Protein AF-A0A561V260-F1 (afdb_monomer_lite)

Radius of gyration: 21.75 Å; chains: 1; bounding box: 88×41×48 Å

Secondary structure (DSSP, 8-state):
--HHHHHHHHHHHHHHHHHHHHHHHTT-SSSSHHHHHHHHIIIIITTTTPPPHHHHHIIIIIIIGGGTT-TTT-HHHHHHHHTT--TT--HHHHHHHHTGGGSHHHHHHHHHHHHHHHHSSTTHHHHHHHHHHHHHHHHHHHHHHHHIIIIIHIIIIIHHHHHHHHHHTTB-TTT-----SSHHHHHHHHB--S-SS-HHHHHHHHHHTSTTTGGGHHHHHH-TTS-GGGHHHHIIIII---S---SBSSSSTTBHHHHHHHHHHHHHHHHHHHHHHHHHHTT---PPP-

InterPro domains:
  IPR005804 Fatty acid desaturase domain [PF00487] (5-240)

Structure (mmCIF, N/CA/C/O backbone):
data_AF-A0A561V260-F1
#
_entry.id   AF-A0A561V260-F1
#
loop_
_atom_site.group_PDB
_atom_site.id
_atom_site.type_symbol
_atom_site.label_atom_id
_atom_site.label_alt_id
_atom_site.label_comp_id
_atom_site.label_asym_id
_atom_site.label_entity_id
_atom_site.label_seq_id
_atom_site.pdbx_PDB_ins_code
_atom_site.Cartn_x
_atom_site.Cartn_y
_atom_site.Cartn_z
_atom_site.occupancy
_atom_site.B_iso_or_equiv
_atom_site.auth_seq_id
_atom_site.auth_comp_id
_atom_site.auth_asym_id
_atom_site.auth_atom_id
_atom_site.pdbx_PDB_model_num
ATOM 1 N N . MET A 1 1 ? 22.445 -17.514 -7.508 1.00 54.03 1 MET A N 1
ATOM 2 C CA . MET A 1 1 ? 21.613 -17.304 -6.298 1.00 54.03 1 MET A CA 1
ATOM 3 C C . MET A 1 1 ? 20.365 -18.165 -6.437 1.00 54.03 1 MET A C 1
ATOM 5 O O . MET A 1 1 ? 19.853 -18.213 -7.552 1.00 54.03 1 MET A O 1
ATOM 9 N N . PRO A 1 2 ? 19.880 -18.856 -5.391 1.00 70.62 2 PRO A N 1
ATOM 10 C CA . PRO A 1 2 ? 18.607 -19.563 -5.485 1.00 70.62 2 PRO A CA 1
ATOM 11 C C . PRO A 1 2 ? 17.466 -18.581 -5.828 1.00 70.62 2 PRO A C 1
ATOM 13 O O . PRO A 1 2 ? 17.513 -17.417 -5.418 1.00 70.62 2 PRO A O 1
ATOM 16 N N . PRO A 1 3 ? 16.447 -19.025 -6.581 1.00 85.38 3 PRO A N 1
ATOM 17 C CA . PRO A 1 3 ? 15.410 -18.149 -7.132 1.00 85.38 3 PRO A CA 1
ATOM 18 C C . PRO A 1 3 ? 14.544 -17.462 -6.062 1.00 85.38 3 PRO A C 1
ATOM 20 O O . PRO A 1 3 ? 14.100 -16.333 -6.260 1.00 85.38 3 PRO A O 1
ATOM 23 N N . ALA A 1 4 ? 14.333 -18.102 -4.906 1.00 89.62 4 ALA A N 1
ATOM 24 C CA . ALA A 1 4 ? 13.444 -17.584 -3.864 1.00 89.62 4 ALA A CA 1
ATOM 25 C C . ALA A 1 4 ? 13.991 -16.335 -3.133 1.00 89.62 4 ALA A C 1
ATOM 27 O O . ALA A 1 4 ? 13.265 -15.341 -3.070 1.00 89.62 4 ALA A O 1
ATOM 28 N N . PRO A 1 5 ? 15.250 -16.296 -2.644 1.00 94.19 5 PRO A N 1
ATOM 29 C CA . PRO A 1 5 ? 15.811 -15.074 -2.059 1.00 94.19 5 PRO A CA 1
ATOM 30 C C . PRO A 1 5 ? 15.850 -13.885 -3.021 1.00 94.19 5 PRO A C 1
ATOM 32 O O . PRO A 1 5 ? 15.565 -12.763 -2.607 1.00 94.19 5 PRO A O 1
ATOM 35 N N . ALA A 1 6 ? 16.140 -14.123 -4.305 1.00 92.12 6 ALA A N 1
ATOM 36 C CA . ALA A 1 6 ? 16.117 -13.071 -5.321 1.00 92.12 6 ALA A CA 1
ATOM 37 C C . ALA A 1 6 ? 14.708 -12.477 -5.483 1.00 92.12 6 ALA A C 1
ATOM 39 O O . ALA A 1 6 ? 14.552 -11.256 -5.499 1.00 92.12 6 ALA A O 1
ATOM 40 N N . ALA A 1 7 ? 13.678 -13.330 -5.512 1.00 95.19 7 ALA A N 1
ATOM 41 C CA . ALA A 1 7 ? 12.292 -12.885 -5.587 1.00 95.19 7 ALA A CA 1
ATOM 42 C C . ALA A 1 7 ? 11.839 -12.114 -4.344 1.00 95.19 7 ALA A C 1
ATOM 44 O O . ALA A 1 7 ? 11.215 -11.058 -4.462 1.00 95.19 7 ALA A O 1
ATOM 45 N N . ALA A 1 8 ? 12.198 -12.586 -3.152 1.00 96.94 8 ALA A N 1
ATOM 46 C CA . ALA A 1 8 ? 11.904 -11.874 -1.914 1.00 96.94 8 ALA A CA 1
ATOM 47 C C . ALA A 1 8 ? 12.579 -10.490 -1.882 1.00 96.94 8 ALA A C 1
ATOM 49 O O . ALA A 1 8 ? 11.915 -9.484 -1.631 1.00 96.94 8 ALA A O 1
ATOM 50 N N . ALA A 1 9 ? 13.873 -10.417 -2.210 1.00 96.50 9 ALA A N 1
ATOM 51 C CA . ALA A 1 9 ? 14.618 -9.160 -2.250 1.00 96.50 9 ALA A CA 1
ATOM 52 C C . ALA A 1 9 ? 14.046 -8.181 -3.289 1.00 96.50 9 ALA A C 1
ATOM 54 O O . ALA A 1 9 ? 13.858 -6.998 -2.990 1.00 96.50 9 ALA A O 1
ATOM 55 N N . GLY A 1 10 ? 13.703 -8.677 -4.483 1.00 96.69 10 GLY A N 1
ATOM 56 C CA . GLY A 1 10 ? 13.022 -7.894 -5.510 1.00 96.69 10 GLY A CA 1
ATOM 57 C C . GLY A 1 10 ? 11.710 -7.307 -4.990 1.00 96.69 10 GLY A C 1
ATOM 58 O O . GLY A 1 10 ? 11.487 -6.104 -5.100 1.00 96.69 10 GLY A O 1
ATOM 59 N N . ALA A 1 11 ? 10.871 -8.120 -4.344 1.00 98.12 11 ALA A N 1
ATOM 60 C CA . ALA A 1 11 ? 9.572 -7.688 -3.828 1.00 98.12 11 ALA A CA 1
ATOM 61 C C . ALA A 1 11 ? 9.699 -6.604 -2.752 1.00 98.12 11 ALA A C 1
ATOM 63 O O . ALA A 1 11 ? 9.013 -5.581 -2.816 1.00 98.12 11 ALA A O 1
ATOM 64 N N . VAL A 1 12 ? 10.627 -6.792 -1.810 1.00 98.19 12 VAL A N 1
ATOM 65 C CA . VAL A 1 12 ? 10.954 -5.803 -0.776 1.00 98.19 12 VAL A CA 1
ATOM 66 C C . VAL A 1 12 ? 11.426 -4.497 -1.411 1.00 98.19 12 VAL A C 1
ATOM 68 O O . VAL A 1 12 ? 10.977 -3.417 -1.016 1.00 98.19 12 VAL A O 1
ATOM 71 N N . LYS A 1 13 ? 12.279 -4.560 -2.440 1.00 97.75 13 LYS A N 1
ATOM 72 C CA . LYS A 1 13 ? 12.747 -3.354 -3.128 1.00 97.75 13 LYS A CA 1
ATOM 73 C C . LYS A 1 13 ? 11.610 -2.620 -3.836 1.00 97.75 13 LYS A C 1
ATOM 75 O O . LYS A 1 13 ? 11.525 -1.398 -3.716 1.00 97.75 13 LYS A O 1
ATOM 80 N N . LEU A 1 14 ? 10.720 -3.338 -4.525 1.00 97.88 14 LEU A N 1
ATOM 81 C CA . LEU A 1 14 ? 9.529 -2.746 -5.145 1.00 97.88 14 LEU A CA 1
ATOM 82 C C . LEU A 1 14 ? 8.626 -2.076 -4.103 1.00 97.88 14 LEU A C 1
ATOM 84 O O . LEU A 1 14 ? 8.133 -0.972 -4.336 1.00 97.88 14 LEU A O 1
ATOM 88 N N . ARG A 1 15 ? 8.471 -2.694 -2.928 1.00 98.12 15 ARG A N 1
ATOM 89 C CA . ARG A 1 15 ? 7.693 -2.132 -1.821 1.00 98.12 15 ARG A CA 1
ATOM 90 C C . ARG A 1 15 ? 8.290 -0.833 -1.279 1.00 98.12 15 ARG A C 1
ATOM 92 O O . ARG A 1 15 ? 7.551 0.122 -1.045 1.00 98.12 15 ARG A O 1
ATOM 99 N N . HIS A 1 16 ? 9.614 -0.760 -1.154 1.00 98.00 16 HIS A N 1
ATOM 100 C CA . HIS A 1 16 ? 10.311 0.477 -0.791 1.00 98.00 16 HIS A CA 1
ATOM 101 C C . HIS A 1 16 ? 10.144 1.562 -1.862 1.00 98.00 16 HIS A C 1
ATOM 103 O O . HIS A 1 16 ? 9.909 2.720 -1.530 1.00 98.00 16 HIS A O 1
ATOM 109 N N . LEU A 1 17 ? 10.232 1.207 -3.148 1.00 97.56 17 LEU A N 1
ATOM 110 C CA . LEU A 1 17 ? 10.035 2.162 -4.244 1.00 97.56 17 LEU A CA 1
ATOM 111 C C . LEU A 1 17 ? 8.608 2.725 -4.273 1.00 97.56 17 LEU A C 1
ATOM 113 O O . LEU A 1 17 ? 8.434 3.922 -4.502 1.00 97.56 17 LEU A O 1
ATOM 117 N N . GLN A 1 18 ? 7.596 1.895 -4.004 1.00 97.50 18 GLN A N 1
ATOM 118 C CA . GLN A 1 18 ? 6.211 2.353 -3.854 1.00 97.50 18 GLN A CA 1
ATOM 119 C C . GLN A 1 18 ? 6.079 3.388 -2.731 1.00 97.50 18 GLN A C 1
ATOM 121 O O . GLN A 1 18 ? 5.362 4.376 -2.895 1.00 97.50 18 GLN A O 1
ATOM 126 N N . GLU A 1 19 ? 6.791 3.206 -1.623 1.00 96.88 19 GLU A N 1
ATOM 127 C CA . GLU A 1 19 ? 6.729 4.159 -0.519 1.00 96.88 19 GLU A CA 1
ATOM 128 C C . GLU A 1 19 ? 7.498 5.452 -0.805 1.00 96.88 19 GLU A C 1
ATOM 130 O O . GLU A 1 19 ? 7.001 6.546 -0.567 1.00 96.88 19 GLU A O 1
ATOM 135 N N . VAL A 1 20 ? 8.657 5.385 -1.462 1.00 95.56 20 VAL A N 1
ATOM 136 C CA . VAL A 1 20 ? 9.308 6.601 -1.992 1.00 95.56 20 VAL A CA 1
ATOM 137 C C . VAL A 1 20 ? 8.353 7.367 -2.920 1.00 95.56 20 VAL A C 1
ATOM 139 O O . VAL A 1 20 ? 8.246 8.595 -2.861 1.00 95.56 20 VAL A O 1
ATOM 142 N N . SER A 1 21 ? 7.606 6.634 -3.748 1.00 96.75 21 SER A N 1
ATOM 143 C CA . SER A 1 21 ? 6.554 7.189 -4.597 1.00 96.75 21 SER A CA 1
ATOM 144 C C . SER A 1 21 ? 5.405 7.819 -3.800 1.00 96.75 21 SER A C 1
ATOM 146 O O . SER A 1 21 ? 4.859 8.845 -4.213 1.00 96.75 21 SER A O 1
ATOM 148 N N . HIS A 1 22 ? 5.039 7.246 -2.653 1.00 97.38 22 HIS A N 1
ATOM 149 C CA . HIS A 1 22 ? 4.020 7.776 -1.742 1.00 97.38 22 HIS A CA 1
ATOM 150 C C . HIS A 1 22 ? 4.365 9.179 -1.254 1.00 97.38 22 HIS A C 1
ATOM 152 O O . HIS A 1 22 ? 3.549 10.094 -1.360 1.00 97.38 22 HIS A O 1
ATOM 158 N N . PHE A 1 23 ? 5.620 9.408 -0.881 1.00 96.06 23 PHE A N 1
ATOM 159 C CA . PHE A 1 23 ? 6.092 10.746 -0.527 1.00 96.06 23 PHE A CA 1
ATOM 160 C C . PHE A 1 23 ? 6.093 11.729 -1.707 1.00 96.06 23 PHE A C 1
ATOM 162 O O . PHE A 1 23 ? 5.882 12.927 -1.515 1.00 96.06 23 PHE A O 1
ATOM 169 N N . ALA A 1 24 ? 6.277 11.268 -2.948 1.00 95.75 24 ALA A N 1
ATOM 170 C CA . ALA A 1 24 ? 6.103 12.130 -4.124 1.00 95.75 24 ALA A CA 1
ATOM 171 C C . ALA A 1 24 ? 4.630 12.503 -4.349 1.00 95.75 24 ALA A C 1
ATOM 173 O O . ALA A 1 24 ? 4.311 13.641 -4.711 1.00 95.75 24 ALA A O 1
ATOM 174 N N . VAL A 1 25 ? 3.719 11.561 -4.098 1.00 96.50 25 VAL A N 1
ATOM 175 C CA . VAL A 1 25 ? 2.274 11.792 -4.160 1.00 96.50 25 VAL A CA 1
ATOM 176 C C . VAL A 1 25 ? 1.848 12.876 -3.167 1.00 96.50 25 VAL A C 1
ATOM 178 O O . VAL A 1 25 ? 1.098 13.766 -3.570 1.00 96.50 25 VAL A O 1
ATOM 181 N N . HIS A 1 26 ? 2.412 12.877 -1.959 1.00 96.56 26 HIS A N 1
ATOM 182 C CA . HIS A 1 26 ? 2.227 13.927 -0.945 1.00 96.56 26 HIS A CA 1
ATOM 183 C C . HIS A 1 26 ? 3.044 15.206 -1.192 1.00 96.56 26 HIS A C 1
ATOM 185 O O . HIS A 1 26 ? 2.836 16.219 -0.536 1.00 96.56 26 HIS A O 1
ATOM 191 N N . GLY A 1 27 ? 3.938 15.207 -2.186 1.00 95.31 27 GLY A N 1
ATOM 192 C CA . GLY A 1 27 ? 4.703 16.391 -2.589 1.00 95.31 27 GLY A CA 1
ATOM 193 C C . GLY A 1 27 ? 5.957 16.668 -1.756 1.00 95.31 27 GLY A C 1
ATOM 194 O O . GLY A 1 27 ? 6.521 17.750 -1.878 1.00 95.31 27 GLY A O 1
ATOM 195 N N . VAL A 1 28 ? 6.427 15.704 -0.960 1.00 95.12 28 VAL A N 1
ATOM 196 C CA . VAL A 1 28 ? 7.518 15.895 0.019 1.00 95.12 28 VAL A CA 1
ATOM 197 C C . VAL A 1 28 ? 8.807 15.141 -0.322 1.00 95.12 28 VAL A C 1
ATOM 199 O O . VAL A 1 28 ? 9.818 15.253 0.380 1.00 95.12 28 VAL A O 1
ATOM 202 N N . LEU A 1 29 ? 8.809 14.387 -1.428 1.00 94.31 29 LEU A N 1
ATOM 203 C CA . LEU A 1 29 ? 9.997 13.658 -1.882 1.00 94.31 29 LEU A CA 1
ATOM 204 C C . LEU A 1 29 ? 11.169 14.608 -2.187 1.00 94.31 29 LEU A C 1
ATOM 206 O O . LEU A 1 29 ? 12.298 14.376 -1.756 1.00 94.31 29 LEU A O 1
ATOM 210 N N . THR A 1 30 ? 10.903 15.710 -2.884 1.00 95.44 30 THR A N 1
ATOM 211 C CA . THR A 1 30 ? 11.897 16.719 -3.289 1.00 95.44 30 THR A CA 1
ATOM 212 C C . THR A 1 30 ? 11.401 18.119 -2.947 1.00 95.44 30 THR A C 1
ATOM 214 O O . THR A 1 30 ? 10.197 18.314 -2.835 1.00 95.44 30 THR A O 1
ATOM 217 N N . ARG A 1 31 ? 12.295 19.120 -2.905 1.00 93.25 31 ARG A N 1
ATOM 218 C CA . ARG A 1 31 ? 11.912 20.529 -2.668 1.00 93.25 31 ARG A CA 1
ATOM 219 C C . ARG A 1 31 ? 10.833 21.047 -3.632 1.00 93.25 31 ARG A C 1
ATOM 221 O O . ARG A 1 31 ? 9.987 21.828 -3.225 1.00 93.25 31 ARG A O 1
ATOM 228 N N . GLY A 1 32 ? 10.857 20.620 -4.899 1.00 94.69 32 GLY A N 1
ATOM 229 C CA . GLY A 1 32 ? 9.850 20.995 -5.895 1.00 94.69 32 GLY A CA 1
ATOM 230 C C . GLY A 1 32 ? 8.945 19.827 -6.278 1.00 94.69 32 GLY A C 1
ATOM 231 O O . GLY A 1 32 ? 9.429 18.829 -6.806 1.00 94.69 32 GLY A O 1
ATOM 232 N N . ALA A 1 33 ? 7.627 19.965 -6.115 1.00 91.94 33 ALA A N 1
ATOM 233 C CA . ALA A 1 33 ? 6.666 18.898 -6.426 1.00 91.94 33 ALA A CA 1
ATOM 234 C C . ALA A 1 33 ? 6.764 18.381 -7.876 1.00 91.94 33 ALA A C 1
ATOM 236 O O . ALA A 1 33 ? 6.572 17.193 -8.129 1.00 91.94 33 ALA A O 1
ATOM 237 N N . ARG A 1 34 ? 7.107 19.249 -8.840 1.00 95.12 34 ARG A N 1
ATOM 238 C CA . ARG A 1 34 ? 7.305 18.853 -10.245 1.00 95.12 34 ARG A CA 1
ATOM 239 C C . ARG A 1 34 ? 8.487 17.898 -10.415 1.00 95.12 34 ARG A C 1
ATOM 241 O O . ARG A 1 34 ? 8.346 16.900 -11.115 1.00 95.12 34 ARG A O 1
ATOM 248 N N . ALA A 1 35 ? 9.620 18.190 -9.776 1.00 96.50 35 ALA A N 1
ATOM 249 C CA . ALA A 1 35 ? 10.803 17.335 -9.836 1.00 96.50 35 ALA A CA 1
ATOM 250 C C . ALA A 1 35 ? 10.514 15.967 -9.202 1.00 96.50 35 ALA A C 1
ATOM 252 O O . ALA A 1 35 ? 10.786 14.939 -9.816 1.00 96.50 35 ALA A O 1
ATOM 253 N N . GLY A 1 36 ? 9.862 15.957 -8.034 1.00 95.88 36 GLY A N 1
ATOM 254 C CA . GLY A 1 36 ? 9.436 14.733 -7.357 1.00 95.88 36 GLY A CA 1
ATOM 255 C C . GLY A 1 36 ? 8.487 13.892 -8.208 1.00 95.88 36 GLY A C 1
ATOM 256 O O . GLY A 1 36 ? 8.672 12.683 -8.310 1.00 95.88 36 GLY A O 1
ATOM 257 N N . ASN A 1 37 ? 7.528 14.523 -8.891 1.00 95.56 37 ASN A N 1
ATOM 258 C CA . ASN A 1 37 ? 6.627 13.826 -9.808 1.00 95.56 37 ASN A CA 1
ATOM 259 C C . ASN A 1 37 ? 7.373 13.202 -10.994 1.00 95.56 37 ASN A C 1
ATOM 261 O O . ASN A 1 37 ? 7.110 12.051 -11.322 1.00 95.56 37 ASN A O 1
ATOM 265 N N . VAL A 1 38 ? 8.292 13.935 -11.632 1.00 96.06 38 VAL A N 1
ATOM 266 C CA . VAL A 1 38 ? 9.068 13.420 -12.776 1.00 96.06 38 VAL A CA 1
ATOM 267 C C . VAL A 1 38 ? 9.948 12.250 -12.352 1.00 96.06 38 VAL A C 1
ATOM 269 O O . VAL A 1 38 ? 9.919 11.206 -12.999 1.00 96.06 38 VAL A O 1
ATOM 272 N N . LEU A 1 39 ? 10.675 12.400 -11.242 1.00 97.06 39 LEU A N 1
ATOM 273 C CA . LEU A 1 39 ? 11.513 11.339 -10.687 1.00 97.06 39 LEU A CA 1
ATOM 274 C C . LEU A 1 39 ? 10.682 10.087 -10.384 1.00 97.06 39 LEU A C 1
ATOM 276 O O . LEU A 1 39 ? 11.071 8.978 -10.734 1.00 97.06 39 LEU A O 1
ATOM 280 N N . CYS A 1 40 ? 9.515 10.272 -9.775 1.00 96.94 40 CYS A N 1
ATOM 281 C CA . CYS A 1 40 ? 8.624 9.187 -9.399 1.00 96.94 40 CYS A CA 1
ATOM 282 C C . CYS A 1 40 ? 7.983 8.488 -10.612 1.00 96.94 40 CYS A C 1
ATOM 284 O O . CYS A 1 40 ? 7.915 7.258 -10.650 1.00 96.94 40 CYS A O 1
ATOM 286 N N . GLU A 1 41 ? 7.566 9.243 -11.634 1.00 96.56 41 GLU A N 1
ATOM 287 C CA . GLU A 1 41 ? 7.091 8.666 -12.898 1.00 96.56 41 GLU A CA 1
ATOM 288 C C . GLU A 1 41 ? 8.179 7.819 -13.558 1.00 96.56 41 GLU A C 1
ATOM 290 O O . GLU A 1 41 ? 7.936 6.657 -13.880 1.00 96.56 41 GLU A O 1
ATOM 295 N N . ALA A 1 42 ? 9.381 8.382 -13.710 1.00 96.25 42 ALA A N 1
ATOM 296 C CA . ALA A 1 42 ? 10.480 7.752 -14.431 1.00 96.25 42 ALA A CA 1
ATOM 297 C C . ALA A 1 42 ? 11.074 6.540 -13.698 1.00 96.25 42 ALA A C 1
ATOM 299 O O . ALA A 1 42 ? 11.388 5.546 -14.341 1.00 96.25 42 ALA A O 1
ATOM 300 N N . ALA A 1 43 ? 11.229 6.610 -12.372 1.00 96.44 43 ALA A N 1
ATOM 301 C CA . ALA A 1 43 ? 11.927 5.582 -11.597 1.00 96.44 43 ALA A CA 1
ATOM 302 C C . ALA A 1 43 ? 11.002 4.513 -10.998 1.00 96.44 43 ALA A C 1
ATOM 304 O O . ALA A 1 43 ? 11.473 3.433 -10.646 1.00 96.44 43 ALA A O 1
ATOM 305 N N . VAL A 1 44 ? 9.704 4.802 -10.845 1.00 97.25 44 VAL A N 1
ATOM 306 C CA . VAL A 1 44 ? 8.774 3.909 -10.139 1.00 97.25 44 VAL A CA 1
ATOM 307 C C . VAL A 1 44 ? 7.529 3.636 -10.968 1.00 97.25 44 VAL A C 1
ATOM 309 O O . VAL A 1 44 ? 7.275 2.492 -11.332 1.00 97.25 44 VAL A O 1
ATOM 312 N N . HIS A 1 45 ? 6.730 4.656 -11.285 1.00 97.19 45 HIS A N 1
ATOM 313 C CA . HIS A 1 45 ? 5.381 4.401 -11.793 1.00 97.19 45 HIS A CA 1
ATOM 314 C C . HIS A 1 45 ? 5.379 3.763 -13.177 1.00 97.19 45 HIS A C 1
ATOM 316 O O . HIS A 1 45 ? 4.570 2.877 -13.435 1.00 97.19 45 HIS A O 1
ATOM 322 N N . VAL A 1 46 ? 6.270 4.193 -14.064 1.00 97.00 46 VAL A N 1
ATOM 323 C CA . VAL A 1 46 ? 6.331 3.661 -15.427 1.00 97.00 46 VAL A CA 1
ATOM 324 C C . VAL A 1 46 ? 7.063 2.334 -15.503 1.00 97.00 46 VAL A C 1
ATOM 326 O O . VAL A 1 46 ? 6.455 1.387 -16.002 1.00 97.00 46 VAL A O 1
ATOM 329 N N . PRO A 1 47 ? 8.268 2.193 -14.923 1.00 97.12 47 PRO A N 1
ATOM 330 C CA . PRO A 1 47 ? 8.933 0.901 -14.813 1.00 97.12 47 PRO A CA 1
ATOM 331 C C . PRO A 1 47 ? 8.080 -0.207 -14.201 1.00 97.12 47 PRO A C 1
ATOM 333 O O . PRO A 1 47 ? 8.272 -1.367 -14.540 1.00 97.12 47 PRO A O 1
ATOM 336 N N . LEU A 1 48 ? 7.160 0.124 -13.287 1.00 97.31 48 LEU A N 1
ATOM 337 C CA . LEU A 1 48 ? 6.346 -0.854 -12.559 1.00 97.31 48 LEU A CA 1
ATOM 338 C C . LEU A 1 48 ? 4.882 -0.900 -13.011 1.00 97.31 48 LEU A C 1
ATOM 340 O O . LEU A 1 48 ? 4.094 -1.649 -12.430 1.00 97.31 48 LEU A O 1
ATOM 344 N N . GLY A 1 49 ? 4.486 -0.108 -14.009 1.00 96.69 49 GLY A N 1
ATOM 345 C CA . GLY A 1 49 ? 3.104 -0.080 -14.495 1.00 96.69 49 GLY A CA 1
ATOM 346 C C . GLY A 1 49 ? 2.083 0.331 -13.424 1.00 96.69 49 GLY A C 1
ATOM 347 O O . GLY A 1 49 ? 0.975 -0.203 -13.374 1.00 96.69 49 GLY A O 1
ATOM 348 N N . PHE A 1 50 ? 2.450 1.239 -12.519 1.00 97.00 50 PHE A N 1
ATOM 349 C CA . PHE A 1 50 ? 1.493 1.876 -11.608 1.00 97.00 50 PHE A CA 1
ATOM 350 C C . PHE A 1 50 ? 0.687 2.954 -12.330 1.00 97.00 50 PHE A C 1
ATOM 352 O O . PHE A 1 50 ? 1.057 3.386 -13.416 1.00 97.00 50 PHE A O 1
ATOM 359 N N . ALA A 1 51 ? -0.414 3.414 -11.733 1.00 95.69 51 ALA A N 1
ATOM 360 C CA . ALA A 1 51 ? -1.163 4.582 -12.207 1.00 95.69 51 ALA A CA 1
ATOM 361 C C . ALA A 1 51 ? -0.251 5.813 -12.280 1.00 95.69 51 ALA A C 1
ATOM 363 O O . ALA A 1 51 ? 0.732 5.860 -11.560 1.00 95.69 51 ALA A O 1
ATOM 364 N N . SER A 1 52 ? -0.550 6.837 -13.081 1.00 95.00 52 SER A N 1
ATOM 365 C CA . SER A 1 52 ? 0.252 8.076 -13.062 1.00 95.00 52 SER A CA 1
ATOM 366 C C . SER A 1 52 ? 0.250 8.746 -11.676 1.00 95.00 52 SER A C 1
ATOM 368 O O . SER A 1 52 ? -0.706 8.610 -10.911 1.00 95.00 52 SER A O 1
ATOM 370 N N . VAL A 1 53 ? 1.301 9.492 -11.335 1.00 95.75 53 VAL A N 1
ATOM 371 C CA . VAL A 1 53 ? 1.427 10.231 -10.068 1.00 95.75 53 VAL A CA 1
ATOM 372 C C . VAL A 1 53 ? 0.235 11.172 -9.843 1.00 95.75 53 VAL A C 1
ATOM 374 O O . VAL A 1 53 ? -0.303 11.154 -8.736 1.00 95.75 53 VAL A O 1
ATOM 377 N N . PRO A 1 54 ? -0.265 11.944 -10.837 1.00 94.62 54 PRO A N 1
ATOM 378 C CA . PRO A 1 54 ? -1.467 12.759 -10.648 1.00 94.62 54 PRO A CA 1
ATOM 379 C C . PRO A 1 54 ? -2.718 11.934 -10.321 1.00 94.62 54 PRO A C 1
ATOM 381 O O . PRO A 1 54 ? -3.482 12.315 -9.433 1.00 94.62 54 PRO A O 1
ATOM 384 N N . LEU A 1 55 ? -2.919 10.795 -10.995 1.00 95.19 55 LEU A N 1
ATOM 385 C CA . LEU A 1 55 ? -4.058 9.915 -10.725 1.00 95.19 55 LEU A CA 1
ATOM 386 C C . LEU A 1 55 ? -3.943 9.281 -9.334 1.00 95.19 55 LEU A C 1
ATOM 388 O O . LEU A 1 55 ? -4.915 9.282 -8.579 1.00 95.19 55 LEU A O 1
ATOM 392 N N . ARG A 1 56 ? -2.747 8.806 -8.965 1.00 96.25 56 ARG A N 1
ATOM 393 C CA . ARG A 1 56 ? -2.475 8.278 -7.624 1.00 96.25 56 ARG A CA 1
ATOM 394 C C . ARG A 1 56 ? -2.685 9.350 -6.557 1.00 96.25 56 ARG A C 1
ATOM 396 O O . ARG A 1 56 ? -3.298 9.057 -5.542 1.00 96.25 56 ARG A O 1
ATOM 403 N N . ARG A 1 57 ? -2.270 10.599 -6.795 1.00 96.56 57 ARG A N 1
ATOM 404 C CA . ARG A 1 57 ? -2.525 11.728 -5.886 1.00 96.56 57 ARG A CA 1
ATOM 405 C C . ARG A 1 57 ? -4.004 12.013 -5.710 1.00 96.56 57 ARG A C 1
ATOM 407 O O . ARG A 1 57 ? -4.430 12.237 -4.586 1.00 96.56 57 ARG A O 1
ATOM 414 N N . ARG A 1 58 ? -4.790 11.985 -6.787 1.00 96.88 58 ARG A N 1
ATOM 415 C CA . ARG A 1 58 ? -6.246 12.121 -6.681 1.00 96.88 58 ARG A CA 1
ATOM 416 C C . ARG A 1 58 ? -6.830 11.020 -5.789 1.00 96.88 58 ARG A C 1
ATOM 418 O O . ARG A 1 58 ? -7.440 11.348 -4.781 1.00 96.88 58 ARG A O 1
ATOM 425 N N . ARG A 1 59 ? -6.575 9.748 -6.112 1.00 96.69 59 ARG A N 1
ATOM 426 C CA . ARG A 1 59 ? -7.128 8.606 -5.363 1.00 96.69 59 ARG A CA 1
ATOM 427 C C . ARG A 1 59 ? -6.661 8.567 -3.910 1.00 96.69 59 ARG A C 1
ATOM 429 O O . ARG A 1 59 ? -7.451 8.365 -3.004 1.00 96.69 59 ARG A O 1
ATOM 436 N N . HIS A 1 60 ? -5.377 8.797 -3.677 1.00 97.25 60 HIS A N 1
ATOM 437 C CA . HIS A 1 60 ? -4.813 8.673 -2.343 1.00 97.25 60 HIS A CA 1
ATOM 438 C C . HIS A 1 60 ? -5.068 9.925 -1.492 1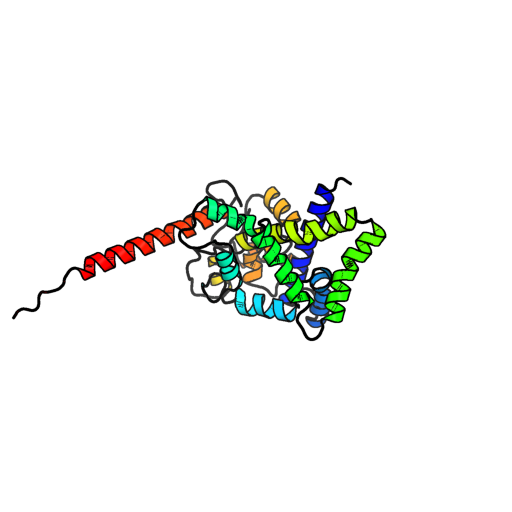.00 97.25 60 HIS A C 1
ATOM 440 O O . HIS A 1 60 ? -5.713 9.851 -0.457 1.00 97.25 60 HIS A O 1
ATOM 446 N N . VAL A 1 61 ? -4.623 11.101 -1.938 1.00 96.00 61 VAL A N 1
ATOM 447 C CA . VAL A 1 61 ? -4.654 12.321 -1.110 1.00 96.00 61 VAL A CA 1
ATOM 448 C C . VAL A 1 61 ? -6.046 12.944 -1.050 1.00 96.00 61 VAL A C 1
ATOM 450 O O . VAL A 1 61 ? -6.419 13.509 -0.031 1.00 96.00 61 VAL A O 1
ATOM 453 N N . ARG A 1 62 ? -6.812 12.896 -2.147 1.00 96.19 62 ARG A N 1
ATOM 454 C CA . ARG A 1 62 ? -8.100 13.609 -2.226 1.00 96.19 62 ARG A CA 1
ATOM 455 C C . ARG A 1 62 ? -9.301 12.721 -1.944 1.00 96.19 62 ARG A C 1
ATOM 457 O O . ARG A 1 62 ? -10.306 13.231 -1.470 1.00 96.19 62 ARG A O 1
ATOM 464 N N . GLU A 1 63 ? -9.221 11.437 -2.279 1.00 97.06 63 GLU A N 1
ATOM 465 C CA . GLU A 1 63 ? -10.339 10.505 -2.097 1.00 97.06 63 GLU A CA 1
ATOM 466 C C . GLU A 1 63 ? -10.159 9.666 -0.831 1.00 97.06 63 GLU A C 1
ATOM 468 O O . GLU A 1 63 ? -11.092 9.594 -0.045 1.00 97.06 63 GLU A O 1
ATOM 473 N N . HIS A 1 64 ? -8.978 9.088 -0.590 1.00 96.56 64 HIS A N 1
ATOM 474 C CA . HIS A 1 64 ? -8.747 8.229 0.574 1.00 96.56 64 HIS A CA 1
ATOM 475 C C . HIS A 1 64 ? -8.523 9.008 1.879 1.00 96.56 64 HIS A C 1
ATOM 477 O O . HIS A 1 64 ? -9.340 8.862 2.775 1.00 96.56 64 HIS A O 1
ATOM 483 N N . HIS A 1 65 ? -7.506 9.876 1.990 1.00 94.31 65 HIS A N 1
ATOM 484 C CA . HIS A 1 65 ? -7.176 10.582 3.253 1.00 94.31 65 HIS A CA 1
ATOM 485 C C . HIS A 1 65 ? -8.387 11.203 3.982 1.00 94.31 65 HIS A C 1
ATOM 487 O O . HIS A 1 65 ? -8.638 10.839 5.128 1.00 94.31 65 HIS A O 1
ATOM 493 N N . PRO A 1 66 ? -9.208 12.074 3.355 1.00 92.31 66 PRO A N 1
ATOM 494 C CA . PRO A 1 66 ? -10.350 12.673 4.055 1.00 92.31 66 PRO A CA 1
ATOM 495 C C . PRO A 1 66 ? -11.446 11.661 4.424 1.00 92.31 66 PRO A C 1
ATOM 497 O O . PRO A 1 66 ? -12.229 11.902 5.343 1.00 92.31 66 PRO A O 1
ATOM 500 N N . ASN A 1 67 ? -11.503 10.529 3.722 1.00 93.69 67 ASN A N 1
ATOM 501 C CA . ASN A 1 67 ? -12.557 9.533 3.855 1.00 93.69 67 ASN A CA 1
ATOM 502 C C . ASN A 1 67 ? -12.058 8.210 4.440 1.00 93.69 67 ASN A C 1
ATOM 504 O O . ASN A 1 67 ? -12.792 7.234 4.352 1.00 93.69 67 ASN A O 1
ATOM 508 N N . ALA A 1 68 ? -10.857 8.145 5.022 1.00 93.75 68 ALA A N 1
ATOM 509 C CA . ALA A 1 68 ? -10.281 6.890 5.493 1.00 93.75 68 ALA A CA 1
ATOM 510 C C . ALA A 1 68 ? -11.279 6.148 6.393 1.00 93.75 68 ALA A C 1
ATOM 512 O O . ALA A 1 68 ? -11.855 6.748 7.304 1.00 93.75 68 ALA A O 1
ATOM 513 N N . THR A 1 69 ? -11.509 4.858 6.128 1.00 94.00 69 THR A N 1
ATOM 514 C CA . THR A 1 69 ? -12.485 3.985 6.826 1.00 94.00 69 THR A CA 1
ATOM 515 C C . THR A 1 69 ? -13.976 4.302 6.590 1.00 94.00 69 THR A C 1
ATOM 517 O O . THR A 1 69 ? -14.850 3.609 7.116 1.00 94.00 69 THR A O 1
ATOM 520 N N . VAL A 1 70 ? -14.314 5.296 5.760 1.00 92.75 70 VAL A N 1
ATOM 521 C CA . VAL A 1 70 ? -15.706 5.670 5.459 1.00 92.75 70 VAL A CA 1
ATOM 522 C C . VAL A 1 70 ? -16.253 4.822 4.309 1.00 92.75 70 VAL A C 1
ATOM 524 O O . VAL A 1 70 ? -15.870 4.967 3.143 1.00 92.75 70 VAL A O 1
ATOM 527 N N . ALA A 1 71 ? -17.199 3.938 4.632 1.00 91.44 71 ALA A N 1
ATOM 528 C CA . ALA A 1 71 ? -17.841 3.058 3.660 1.00 91.44 71 ALA A CA 1
ATOM 529 C C . ALA A 1 71 ? -18.503 3.848 2.515 1.00 91.44 71 ALA A C 1
ATOM 531 O O . ALA A 1 71 ? -19.263 4.785 2.743 1.00 91.44 71 ALA A O 1
ATOM 532 N N . GLY A 1 72 ? -18.218 3.445 1.274 1.00 93.19 72 GLY A N 1
ATOM 533 C CA . GLY A 1 72 ? -18.754 4.073 0.060 1.00 93.19 72 GLY A CA 1
ATOM 534 C C . GLY A 1 72 ? -17.972 5.292 -0.443 1.00 93.19 72 GLY A C 1
ATOM 535 O O . GLY A 1 72 ? -18.106 5.625 -1.617 1.00 93.19 72 GLY A O 1
ATOM 536 N N . ALA A 1 73 ? -17.128 5.908 0.389 1.00 95.38 73 ALA A N 1
ATOM 537 C CA . ALA A 1 73 ? -16.304 7.058 0.011 1.00 95.38 73 ALA A CA 1
ATOM 538 C C . ALA A 1 73 ? -14.816 6.699 -0.137 1.00 95.38 73 ALA A C 1
ATOM 540 O O . ALA A 1 73 ? -14.155 7.182 -1.055 1.00 95.38 73 ALA A O 1
ATOM 541 N N . ASP A 1 74 ? -14.300 5.824 0.728 1.00 96.81 74 ASP A N 1
ATOM 542 C CA . ASP A 1 74 ? -12.901 5.403 0.702 1.00 96.81 74 ASP A CA 1
ATOM 543 C C . ASP A 1 74 ? -12.626 4.371 -0.413 1.00 96.81 74 ASP A C 1
ATOM 545 O O . ASP A 1 74 ? -13.167 3.255 -0.367 1.00 96.81 74 ASP A O 1
ATOM 549 N N . PRO A 1 75 ? -11.769 4.681 -1.407 1.00 97.31 75 PRO A N 1
ATOM 550 C CA . PRO A 1 75 ? -11.413 3.719 -2.441 1.00 97.31 75 PRO A CA 1
ATOM 551 C C . PRO A 1 75 ? -10.680 2.488 -1.887 1.00 97.31 75 PRO A C 1
ATOM 553 O O . PRO A 1 75 ? -10.901 1.398 -2.414 1.00 97.31 75 PRO A O 1
ATOM 556 N N . ASN A 1 76 ? -9.878 2.623 -0.825 1.00 97.56 76 ASN A N 1
ATOM 557 C CA . ASN A 1 76 ? -9.139 1.504 -0.234 1.00 97.56 76 ASN A CA 1
ATOM 558 C C . ASN A 1 76 ? -10.092 0.530 0.472 1.00 97.56 76 ASN A C 1
ATOM 560 O O . ASN A 1 76 ? -10.024 -0.681 0.262 1.00 97.56 76 ASN A O 1
ATOM 564 N N . LEU A 1 77 ? -11.046 1.050 1.252 1.00 96.88 77 LEU A N 1
ATOM 565 C CA . LEU A 1 77 ? -12.061 0.213 1.897 1.00 96.88 77 LEU A CA 1
ATOM 566 C C . LEU A 1 77 ? -12.936 -0.512 0.865 1.00 96.88 77 LEU A C 1
ATOM 568 O O . LEU A 1 77 ? -13.320 -1.664 1.075 1.00 96.88 77 LEU A O 1
ATOM 572 N N . ARG A 1 78 ? -13.224 0.128 -0.277 1.00 97.00 78 ARG A N 1
ATOM 573 C CA . ARG A 1 78 ? -13.908 -0.540 -1.390 1.00 97.00 78 ARG A CA 1
ATOM 574 C C . ARG A 1 78 ? -13.093 -1.719 -1.928 1.00 97.00 78 ARG A C 1
ATOM 576 O O . ARG A 1 78 ? -13.672 -2.786 -2.108 1.00 97.00 78 ARG A O 1
ATOM 583 N N . GLU A 1 79 ? -11.785 -1.569 -2.134 1.00 97.06 79 GLU A N 1
ATOM 584 C CA . GLU A 1 79 ? -10.913 -2.674 -2.572 1.00 97.06 79 GLU A CA 1
ATOM 585 C C . GLU A 1 79 ? -10.893 -3.825 -1.548 1.00 97.06 79 GLU A C 1
ATOM 587 O O . GLU A 1 79 ? -11.029 -4.993 -1.920 1.00 97.06 79 GLU A O 1
ATOM 592 N N . LEU A 1 80 ? -10.829 -3.515 -0.247 1.00 98.19 80 LEU A N 1
ATOM 593 C CA . LEU A 1 80 ? -10.943 -4.518 0.821 1.00 98.19 80 LEU A CA 1
ATOM 594 C C . LEU A 1 80 ? -12.291 -5.257 0.766 1.00 98.19 80 LEU A C 1
ATOM 596 O O . LEU A 1 80 ? -12.348 -6.486 0.880 1.00 98.19 80 LEU A O 1
ATOM 600 N N . HIS A 1 81 ? -13.386 -4.532 0.531 1.00 97.69 81 HIS A N 1
ATOM 601 C CA . HIS A 1 81 ? -14.705 -5.131 0.344 1.00 97.69 81 HIS A CA 1
ATOM 602 C C . HIS A 1 81 ? -14.767 -6.000 -0.918 1.00 97.69 81 HIS A C 1
ATOM 604 O O . HIS A 1 81 ? -15.381 -7.066 -0.890 1.00 97.69 81 HIS A O 1
ATOM 610 N N . GLU A 1 82 ? -14.182 -5.580 -2.035 1.00 97.06 82 GLU A N 1
ATOM 611 C CA . GLU A 1 82 ? -14.105 -6.371 -3.273 1.00 97.06 82 GLU A CA 1
ATOM 612 C C . GLU A 1 82 ? -13.303 -7.667 -3.084 1.00 97.06 82 GLU A C 1
ATOM 614 O O . GLU A 1 82 ? -13.677 -8.696 -3.645 1.00 97.06 82 GLU A O 1
ATOM 619 N N . ALA A 1 83 ? -12.289 -7.660 -2.214 1.00 97.94 83 ALA A N 1
ATOM 620 C CA . ALA A 1 83 ? -11.550 -8.857 -1.809 1.00 97.94 83 ALA A CA 1
ATOM 621 C C . ALA A 1 83 ? -12.327 -9.786 -0.852 1.00 97.94 83 ALA A C 1
ATOM 623 O O . ALA A 1 83 ? -11.878 -10.900 -0.579 1.00 97.94 83 ALA A O 1
ATOM 624 N N . GLY A 1 84 ? -13.497 -9.362 -0.360 1.00 97.50 84 GLY A N 1
ATOM 625 C CA . GLY A 1 84 ? -14.384 -10.163 0.489 1.00 97.50 84 GLY A CA 1
ATOM 626 C C . GLY A 1 84 ? -14.348 -9.820 1.980 1.00 97.50 84 GLY A C 1
ATOM 627 O O . GLY A 1 84 ? -15.029 -10.483 2.762 1.00 97.50 84 GLY A O 1
ATOM 628 N N . LEU A 1 85 ? -13.615 -8.781 2.395 1.00 97.62 85 LEU A N 1
ATOM 629 C CA . LEU A 1 85 ? -13.564 -8.327 3.791 1.00 97.62 85 LEU A CA 1
ATOM 630 C C . LEU A 1 85 ? -14.805 -7.491 4.121 1.00 97.62 85 LEU A C 1
ATOM 632 O O . LEU A 1 85 ? -14.762 -6.266 4.151 1.00 97.62 85 LEU A O 1
ATOM 636 N N . ARG A 1 86 ? -15.945 -8.162 4.302 1.00 95.56 86 ARG A N 1
ATOM 637 C CA . ARG A 1 86 ? -17.255 -7.547 4.572 1.00 95.56 86 ARG A CA 1
ATOM 638 C C . ARG A 1 86 ? -17.878 -8.124 5.838 1.00 95.56 86 ARG A C 1
ATOM 640 O O . ARG A 1 86 ? -17.484 -9.194 6.298 1.00 95.56 86 ARG A O 1
ATOM 647 N N . ALA A 1 87 ? -18.847 -7.407 6.405 1.00 94.88 87 ALA A N 1
ATOM 648 C CA . ALA A 1 87 ? -19.552 -7.864 7.600 1.00 94.88 87 ALA A CA 1
ATOM 649 C C . ALA A 1 87 ? -20.134 -9.276 7.390 1.00 94.88 87 ALA A C 1
ATOM 651 O O . ALA A 1 87 ? -20.732 -9.558 6.352 1.00 94.88 87 ALA A O 1
ATOM 652 N N . GLY A 1 88 ? -19.941 -10.158 8.372 1.00 94.00 88 GLY A N 1
ATOM 653 C CA . GLY A 1 88 ? -20.379 -11.555 8.323 1.00 94.00 88 GLY A CA 1
ATOM 654 C C . GLY A 1 88 ? -19.474 -12.508 7.534 1.00 94.00 88 GLY A C 1
ATOM 655 O O . GLY A 1 88 ? -19.896 -13.632 7.257 1.00 94.00 88 GLY A O 1
ATOM 656 N N . VAL A 1 89 ? -18.255 -12.095 7.169 1.00 96.81 89 VAL A N 1
ATOM 657 C CA . VAL A 1 89 ? -17.273 -12.964 6.502 1.00 96.81 89 VAL A CA 1
ATOM 658 C C . VAL A 1 89 ? -17.000 -14.241 7.312 1.00 96.81 89 VAL A C 1
ATOM 660 O O . VAL A 1 89 ? -16.832 -14.207 8.526 1.00 96.81 89 VAL A O 1
ATOM 663 N N . THR A 1 90 ? -16.930 -15.396 6.646 1.00 96.81 90 THR A N 1
ATOM 664 C CA . THR A 1 90 ? -16.532 -16.654 7.301 1.00 96.81 90 THR A CA 1
ATOM 665 C C . THR A 1 90 ? -15.026 -16.676 7.565 1.00 96.81 90 THR A C 1
ATOM 667 O O . THR A 1 90 ? -14.268 -15.991 6.882 1.00 96.81 90 THR A O 1
ATOM 670 N N . GLY A 1 91 ? -14.548 -17.511 8.494 1.00 97.19 91 GLY A N 1
ATOM 671 C CA . GLY A 1 91 ? -13.104 -17.639 8.748 1.00 97.19 91 GLY A CA 1
ATOM 672 C C . GLY A 1 91 ? -12.293 -17.989 7.489 1.00 97.19 91 GLY A C 1
ATOM 673 O O . GLY A 1 91 ? -11.269 -17.366 7.213 1.00 97.19 91 GLY A O 1
ATOM 674 N N . ALA A 1 92 ? -12.793 -18.917 6.664 1.00 97.81 92 ALA A N 1
ATOM 675 C CA . ALA A 1 92 ? -12.160 -19.277 5.393 1.00 97.81 92 ALA A CA 1
ATOM 676 C C . ALA A 1 92 ? -12.204 -18.132 4.363 1.00 97.81 92 ALA A C 1
ATOM 678 O O . ALA A 1 92 ? -11.215 -17.887 3.670 1.00 97.81 92 ALA A O 1
ATOM 679 N N . GLY A 1 93 ? -13.329 -17.410 4.276 1.00 98.06 93 GLY A N 1
ATOM 680 C CA . GLY A 1 93 ? -13.459 -16.239 3.407 1.00 98.06 93 GLY A CA 1
ATOM 681 C C . GLY A 1 93 ? -12.496 -15.122 3.804 1.00 98.06 93 GLY A C 1
ATOM 682 O O . GLY A 1 93 ? -11.841 -14.536 2.947 1.00 98.06 93 GLY A O 1
ATOM 683 N N . PHE A 1 94 ? -12.341 -14.896 5.106 1.00 98.25 94 PHE A N 1
ATOM 684 C CA . PHE A 1 94 ? -11.422 -13.911 5.652 1.00 98.25 94 PHE A CA 1
ATOM 685 C C . PHE A 1 94 ? -9.969 -14.283 5.345 1.00 98.25 94 PHE A C 1
ATOM 687 O O . PHE A 1 94 ? -9.245 -13.467 4.784 1.00 98.25 94 PHE A O 1
ATOM 694 N N . LEU A 1 95 ? -9.560 -15.535 5.592 1.00 97.88 95 LEU A N 1
ATOM 695 C CA . LEU A 1 95 ? -8.211 -16.007 5.256 1.00 97.88 95 LEU A CA 1
ATOM 696 C C . LEU A 1 95 ? -7.907 -15.878 3.756 1.00 97.88 95 LEU A C 1
ATOM 698 O O . LEU A 1 95 ? -6.833 -15.407 3.380 1.00 97.88 95 LEU A O 1
ATOM 702 N N . ARG A 1 96 ? -8.861 -16.242 2.889 1.00 98.38 96 ARG A N 1
ATOM 703 C CA . ARG A 1 96 ? -8.726 -16.048 1.438 1.00 98.38 96 ARG A CA 1
ATOM 704 C C . ARG A 1 96 ? -8.533 -14.573 1.084 1.00 98.38 96 ARG A C 1
ATOM 706 O O . ARG A 1 96 ? -7.741 -14.276 0.195 1.00 98.38 96 ARG A O 1
ATOM 713 N N . ALA A 1 97 ? -9.227 -13.667 1.768 1.00 98.25 97 ALA A N 1
ATOM 714 C CA . ALA A 1 97 ? -9.108 -12.235 1.533 1.00 98.25 97 ALA A CA 1
ATOM 715 C C . ALA A 1 97 ? -7.775 -11.648 2.041 1.00 98.25 97 ALA A C 1
ATOM 717 O O . ALA A 1 97 ? -7.209 -10.770 1.395 1.00 98.25 97 ALA A O 1
ATOM 718 N N . LEU A 1 98 ? -7.203 -12.169 3.134 1.00 98.00 98 LEU A N 1
ATOM 719 C CA . LEU A 1 98 ? -5.847 -11.799 3.583 1.00 98.00 98 LEU A CA 1
ATOM 720 C C . LEU A 1 98 ? -4.768 -12.167 2.554 1.00 98.00 98 LEU A C 1
ATOM 722 O O . LEU A 1 98 ? -3.746 -11.489 2.443 1.00 98.00 98 LEU A O 1
ATOM 726 N N . LEU A 1 99 ? -5.005 -13.240 1.799 1.00 98.12 99 LEU A N 1
ATOM 727 C CA . LEU A 1 99 ? -4.126 -13.740 0.741 1.00 98.12 99 LEU A CA 1
ATOM 728 C C . LEU A 1 99 ? -4.618 -13.348 -0.658 1.00 98.12 99 LEU A C 1
ATOM 730 O O . LEU A 1 99 ? -4.178 -13.939 -1.645 1.00 98.12 99 LEU A O 1
ATOM 734 N N . PHE A 1 100 ? -5.542 -12.383 -0.760 1.00 98.56 100 PHE A N 1
ATOM 735 C CA . PHE A 1 100 ? -6.214 -12.047 -2.013 1.00 98.56 100 PHE A CA 1
ATOM 736 C C . PHE A 1 100 ? -5.243 -11.839 -3.187 1.00 98.56 100 PHE A C 1
ATOM 738 O O . PHE A 1 100 ? -5.473 -12.477 -4.220 1.00 98.56 100 PHE A O 1
ATOM 745 N N . PRO A 1 101 ? -4.137 -11.074 -3.055 1.00 98.38 101 PRO A N 1
ATOM 746 C CA . PRO A 1 101 ? -3.174 -10.884 -4.143 1.00 98.38 101 PRO A CA 1
ATOM 747 C C . PRO A 1 101 ? -2.551 -12.171 -4.699 1.00 98.38 101 PRO A C 1
ATOM 749 O O . PRO A 1 101 ? -2.173 -12.202 -5.867 1.00 98.38 101 PRO A O 1
ATOM 752 N N . LEU A 1 102 ? -2.462 -13.232 -3.892 1.00 98.25 102 LEU A N 1
ATOM 753 C CA . LEU A 1 102 ? -1.915 -14.534 -4.290 1.00 98.25 102 LEU A CA 1
ATOM 754 C C . LEU A 1 102 ? -2.975 -15.480 -4.873 1.00 98.25 102 LEU A C 1
ATOM 756 O O . LEU A 1 102 ? -2.639 -16.543 -5.393 1.00 98.25 102 LEU A O 1
ATOM 760 N N . THR A 1 103 ? -4.258 -15.120 -4.804 1.00 98.19 103 THR A N 1
ATOM 761 C CA . THR A 1 103 ? -5.328 -15.900 -5.438 1.00 98.19 103 THR A CA 1
ATOM 762 C C . THR A 1 103 ? -5.351 -15.668 -6.953 1.00 98.19 103 THR A C 1
ATOM 764 O O . THR A 1 103 ? -4.991 -14.580 -7.404 1.00 98.19 103 THR A O 1
ATOM 767 N N . PRO A 1 104 ? -5.872 -16.608 -7.766 1.00 97.94 104 PRO A N 1
ATOM 768 C CA . PRO A 1 104 ? -6.033 -16.385 -9.206 1.00 97.94 104 PRO A CA 1
ATOM 769 C C . PRO A 1 104 ? -6.807 -15.100 -9.538 1.00 97.94 104 PRO A C 1
ATOM 771 O O . PRO A 1 104 ? -6.447 -14.370 -10.459 1.00 97.94 104 PRO A O 1
ATOM 774 N N . THR A 1 105 ? -7.838 -14.780 -8.747 1.00 97.75 105 THR A N 1
ATOM 775 C CA . THR A 1 105 ? -8.626 -13.550 -8.899 1.00 97.75 105 THR A CA 1
ATOM 776 C C . THR A 1 105 ? -7.795 -12.297 -8.615 1.00 97.75 105 THR A C 1
ATOM 778 O O . THR A 1 105 ? -7.873 -11.340 -9.384 1.00 97.75 105 THR A O 1
ATOM 781 N N . GLY A 1 106 ? -6.981 -12.296 -7.555 1.00 98.12 106 GLY A N 1
ATOM 782 C CA . GLY A 1 106 ? -6.108 -11.167 -7.215 1.00 98.12 106 GLY A CA 1
ATOM 783 C C . GLY A 1 106 ? -4.951 -10.978 -8.195 1.00 98.12 106 GLY A C 1
ATOM 784 O O . GLY A 1 106 ? -4.639 -9.844 -8.563 1.00 98.12 106 GLY A O 1
ATOM 785 N N . ILE A 1 107 ? -4.383 -12.070 -8.715 1.00 98.44 107 ILE A N 1
ATOM 786 C CA . ILE A 1 107 ? -3.389 -12.027 -9.797 1.00 98.44 107 ILE A CA 1
ATOM 787 C C . ILE A 1 107 ? -4.020 -11.410 -11.050 1.00 98.44 107 ILE A C 1
ATOM 789 O O . ILE A 1 107 ? -3.473 -10.465 -11.620 1.00 98.44 107 ILE A O 1
ATOM 793 N N . ALA A 1 108 ? -5.208 -11.873 -11.451 1.00 98.31 108 ALA A N 1
ATOM 794 C CA . ALA A 1 108 ? -5.926 -11.318 -12.597 1.00 98.31 108 ALA A CA 1
ATOM 795 C C . ALA A 1 108 ? -6.306 -9.840 -12.395 1.00 98.31 108 ALA A C 1
ATOM 797 O O . ALA A 1 108 ? -6.250 -9.053 -13.340 1.00 98.31 108 ALA A O 1
ATOM 798 N N . ALA A 1 109 ? -6.684 -9.434 -11.179 1.00 97.81 109 ALA A N 1
ATOM 799 C CA . ALA A 1 109 ? -6.919 -8.030 -10.842 1.00 97.81 109 ALA A CA 1
ATOM 800 C C . ALA A 1 109 ? -5.633 -7.195 -10.960 1.00 97.81 109 ALA A C 1
ATOM 802 O O . ALA A 1 109 ? -5.655 -6.129 -11.573 1.00 97.81 109 ALA A O 1
ATOM 803 N N . THR A 1 110 ? -4.502 -7.710 -10.470 1.00 98.12 110 THR A N 1
ATOM 804 C CA . THR A 1 110 ? -3.188 -7.058 -10.583 1.00 98.12 110 THR A CA 1
ATOM 805 C C . THR A 1 110 ? -2.778 -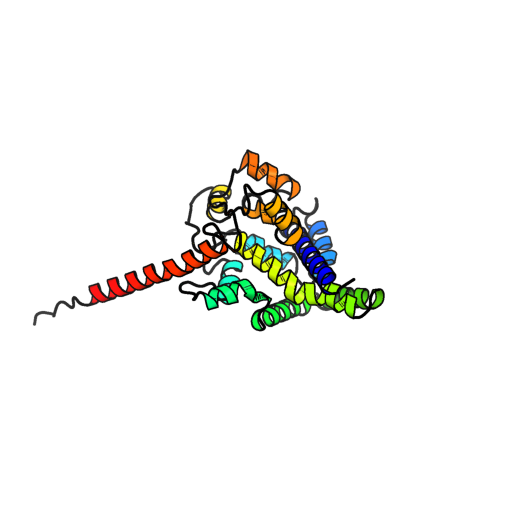6.868 -12.043 1.00 98.12 110 THR A C 1
ATOM 807 O O . THR A 1 110 ? -2.387 -5.769 -12.433 1.00 98.12 110 THR A O 1
ATOM 810 N N . VAL A 1 111 ? -2.904 -7.911 -12.871 1.00 98.44 111 VAL A N 1
ATOM 811 C CA . VAL A 1 111 ? -2.575 -7.851 -14.304 1.00 98.44 111 VAL A CA 1
ATOM 812 C C . VAL A 1 111 ? -3.469 -6.849 -15.032 1.00 98.44 111 VAL A C 1
ATOM 814 O O . VAL A 1 111 ? -2.953 -6.012 -15.771 1.00 98.44 111 VAL A O 1
ATOM 817 N N . ARG A 1 112 ? -4.788 -6.877 -14.788 1.00 98.00 112 ARG A N 1
ATOM 818 C CA . ARG A 1 112 ? -5.723 -5.902 -15.372 1.00 98.00 112 ARG A CA 1
ATOM 819 C C . ARG A 1 112 ? -5.388 -4.476 -14.950 1.00 98.00 112 ARG A C 1
ATOM 821 O O . ARG A 1 112 ? -5.281 -3.614 -15.808 1.00 98.00 112 ARG A O 1
ATOM 828 N N . GLY A 1 113 ? -5.118 -4.243 -13.667 1.00 96.94 113 GLY A N 1
ATOM 829 C CA . GLY A 1 113 ? -4.725 -2.925 -13.171 1.00 96.94 113 GLY A CA 1
ATOM 830 C C . GLY A 1 113 ? -3.433 -2.407 -13.810 1.00 96.94 113 GLY A C 1
ATOM 831 O O . GLY A 1 113 ? -3.355 -1.235 -14.170 1.00 96.94 113 GLY A O 1
ATOM 832 N N . ILE A 1 114 ? -2.424 -3.267 -14.001 1.00 97.56 114 ILE A N 1
ATOM 833 C CA . ILE A 1 114 ? -1.201 -2.912 -14.742 1.00 97.56 114 ILE A CA 1
ATOM 834 C C . ILE A 1 114 ? -1.539 -2.556 -16.188 1.00 97.56 114 ILE A C 1
ATOM 836 O O . ILE A 1 114 ? -1.124 -1.500 -16.664 1.00 97.56 114 ILE A O 1
ATOM 840 N N . ALA A 1 115 ? -2.297 -3.415 -16.873 1.00 97.50 115 ALA A N 1
ATOM 841 C CA . ALA A 1 115 ? -2.696 -3.191 -18.254 1.00 97.50 115 ALA A CA 1
ATOM 842 C C . ALA A 1 115 ? -3.445 -1.861 -18.396 1.00 97.50 115 ALA A C 1
ATOM 844 O O . ALA A 1 115 ? -3.068 -1.048 -19.234 1.00 97.50 115 ALA A O 1
ATOM 845 N N . ASP A 1 116 ? -4.407 -1.577 -17.520 1.00 96.31 116 ASP A N 1
ATOM 846 C CA . ASP A 1 116 ? -5.154 -0.323 -17.531 1.00 96.31 116 ASP A CA 1
ATOM 847 C C . ASP A 1 116 ? -4.240 0.888 -17.322 1.00 96.31 116 ASP A C 1
ATOM 849 O O . ASP A 1 116 ? -4.334 1.876 -18.049 1.00 96.31 116 ASP A O 1
ATOM 853 N N . ASN A 1 117 ? -3.305 0.807 -16.374 1.00 95.75 117 ASN A N 1
ATOM 854 C CA . ASN A 1 117 ? -2.366 1.891 -16.077 1.00 95.75 117 ASN A CA 1
ATOM 855 C C . ASN A 1 117 ? -1.328 2.137 -17.184 1.00 95.75 117 ASN A C 1
ATOM 857 O O . ASN A 1 117 ? -0.777 3.239 -17.280 1.00 95.75 117 ASN A O 1
ATOM 861 N N . VAL A 1 118 ? -1.000 1.113 -17.971 1.00 96.06 118 VAL A N 1
ATOM 862 C CA . VAL A 1 118 ? 0.007 1.180 -19.039 1.00 96.06 118 VAL A CA 1
ATOM 863 C C . VAL A 1 118 ? -0.634 1.537 -20.381 1.00 96.06 118 VAL A C 1
ATOM 865 O O . VAL A 1 118 ? -0.072 2.328 -21.141 1.00 96.06 118 VAL A O 1
ATOM 868 N N . LEU A 1 119 ? -1.806 0.973 -20.676 1.00 95.19 119 LEU A N 1
ATOM 869 C CA . LEU A 1 119 ? -2.450 1.052 -21.986 1.00 95.19 119 LEU A CA 1
ATOM 870 C C . LEU A 1 119 ? -3.413 2.231 -22.117 1.00 95.19 119 LEU A C 1
ATOM 872 O O . LEU A 1 119 ? -3.568 2.745 -23.225 1.00 95.19 119 LEU A O 1
ATOM 876 N N . ASN A 1 120 ? -4.017 2.698 -21.022 1.00 87.19 120 ASN A N 1
ATOM 877 C CA . ASN A 1 120 ? -5.013 3.762 -21.079 1.00 87.19 120 ASN A CA 1
ATOM 878 C C . ASN A 1 120 ? -4.386 5.127 -20.739 1.00 87.19 120 ASN A C 1
ATOM 880 O O . ASN A 1 120 ? -3.810 5.328 -19.670 1.00 87.19 120 ASN A O 1
ATOM 884 N N . GLY A 1 121 ? -4.503 6.093 -21.659 1.00 79.12 121 GLY A N 1
ATOM 885 C CA . GLY A 1 121 ? -4.107 7.491 -21.447 1.00 79.12 121 GLY A CA 1
ATOM 886 C C . GLY A 1 121 ? -3.422 8.152 -22.648 1.00 79.12 121 GLY A C 1
ATOM 887 O O . GLY A 1 121 ? -2.961 7.493 -23.576 1.00 79.12 121 GLY A O 1
ATOM 888 N N . THR A 1 122 ? -3.274 9.480 -22.593 1.00 74.94 122 THR A N 1
ATOM 889 C CA . THR A 1 122 ? -2.701 10.354 -23.653 1.00 74.94 122 THR A CA 1
ATOM 890 C C . THR A 1 122 ? -1.220 10.109 -23.968 1.00 74.94 122 THR A C 1
ATOM 892 O O . THR A 1 122 ? -0.593 10.804 -24.760 1.00 74.94 122 THR A O 1
ATOM 895 N N . ARG A 1 123 ? -0.625 9.140 -23.284 1.00 84.00 123 ARG A N 1
ATOM 896 C CA . ARG A 1 123 ? 0.806 8.990 -23.065 1.00 84.00 123 ARG A CA 1
ATOM 897 C C . ARG A 1 123 ? 1.194 7.500 -23.096 1.00 84.00 123 ARG A C 1
ATOM 899 O O . ARG A 1 123 ? 2.163 7.080 -22.483 1.00 84.00 123 ARG A O 1
ATOM 906 N N . ARG A 1 124 ? 0.410 6.694 -23.817 1.00 89.06 124 ARG A N 1
ATOM 907 C CA . ARG A 1 124 ? 0.502 5.228 -23.863 1.00 89.06 124 ARG A CA 1
ATOM 908 C C . ARG A 1 124 ? 1.875 4.709 -24.296 1.00 89.06 124 ARG A C 1
ATOM 910 O O . ARG A 1 124 ? 2.415 3.825 -23.644 1.00 89.06 124 ARG A O 1
ATOM 917 N N . TRP A 1 125 ? 2.448 5.247 -25.374 1.00 94.25 125 TRP A N 1
ATOM 918 C CA . TRP A 1 125 ? 3.642 4.658 -25.997 1.00 94.25 125 TRP A CA 1
ATOM 919 C C . TRP A 1 125 ? 4.856 4.626 -25.055 1.00 94.25 125 TRP A C 1
ATOM 921 O O . TRP A 1 125 ? 5.496 3.588 -24.936 1.00 94.25 125 TRP A O 1
ATOM 931 N N . TRP A 1 126 ? 5.143 5.711 -24.326 1.00 93.81 126 TRP A N 1
ATOM 932 C CA . TRP A 1 126 ? 6.292 5.749 -23.415 1.00 93.81 126 TRP A CA 1
ATOM 933 C C . TRP A 1 126 ? 6.026 4.975 -22.122 1.00 93.81 126 TRP A C 1
ATOM 935 O O . TRP A 1 126 ? 6.970 4.465 -21.526 1.00 93.81 126 TRP A O 1
ATOM 945 N N . ARG A 1 127 ? 4.758 4.840 -21.697 1.00 95.38 127 ARG A N 1
ATOM 946 C CA . ARG A 1 127 ? 4.399 3.963 -20.572 1.00 95.38 127 ARG A CA 1
ATOM 947 C C . ARG A 1 127 ? 4.631 2.502 -20.929 1.00 95.38 127 ARG A C 1
ATOM 949 O O . ARG A 1 127 ? 5.258 1.795 -20.152 1.00 95.38 127 ARG A O 1
ATOM 956 N N . VAL A 1 128 ? 4.187 2.079 -22.114 1.00 96.94 128 VAL A N 1
ATOM 957 C CA . VAL A 1 128 ? 4.465 0.738 -22.648 1.00 96.94 128 VAL A CA 1
ATOM 958 C C . VAL A 1 128 ? 5.972 0.529 -22.779 1.00 96.94 128 VAL A C 1
ATOM 960 O O . VAL A 1 128 ? 6.493 -0.442 -22.240 1.00 96.94 128 VAL A O 1
ATOM 963 N N . ALA A 1 129 ? 6.682 1.458 -23.426 1.00 96.62 129 ALA A N 1
ATOM 964 C CA . ALA A 1 129 ? 8.123 1.352 -23.626 1.00 96.62 129 ALA A CA 1
ATOM 965 C C . ALA A 1 129 ? 8.879 1.260 -22.294 1.00 96.62 129 ALA A C 1
ATOM 967 O O . ALA A 1 129 ? 9.691 0.361 -22.121 1.00 96.62 129 ALA A O 1
ATOM 968 N N . GLY A 1 130 ? 8.585 2.134 -21.329 1.00 96.00 130 GLY A N 1
ATOM 969 C CA . GLY A 1 130 ? 9.254 2.125 -20.029 1.00 96.00 130 GLY A CA 1
ATOM 970 C C . GLY A 1 130 ? 8.903 0.909 -19.164 1.00 96.00 130 GLY A C 1
ATOM 971 O O . GLY A 1 130 ? 9.781 0.381 -18.487 1.00 96.00 130 GLY A O 1
ATOM 972 N N . PHE A 1 131 ? 7.660 0.419 -19.228 1.00 96.88 131 PHE A N 1
ATOM 973 C CA . PHE A 1 131 ? 7.253 -0.815 -18.549 1.00 96.88 131 PHE A CA 1
ATOM 974 C C . PHE A 1 131 ? 7.953 -2.052 -19.131 1.00 96.88 131 PHE A C 1
ATOM 976 O O . PHE A 1 131 ? 8.368 -2.924 -18.376 1.00 96.88 131 PHE A O 1
ATOM 983 N N . VAL A 1 132 ? 8.124 -2.124 -20.457 1.00 97.88 132 VAL A N 1
ATOM 984 C CA . VAL A 1 132 ? 8.801 -3.244 -21.139 1.00 97.88 132 VAL A CA 1
ATOM 985 C C . VAL A 1 132 ? 10.327 -3.152 -21.022 1.00 97.88 132 VAL A C 1
ATOM 987 O O . VAL A 1 132 ? 10.995 -4.179 -20.901 1.00 97.88 132 VAL A O 1
ATOM 990 N N . ALA A 1 133 ? 10.891 -1.942 -21.013 1.00 97.62 133 ALA A N 1
ATOM 991 C CA . ALA A 1 133 ? 12.336 -1.726 -21.009 1.00 97.62 133 ALA A CA 1
ATOM 992 C C . ALA A 1 133 ? 13.031 -2.350 -19.792 1.00 97.62 133 ALA A C 1
ATOM 994 O O . ALA A 1 133 ? 14.109 -2.917 -19.935 1.00 97.62 133 ALA A O 1
ATOM 995 N N . VAL A 1 134 ? 12.422 -2.290 -18.604 1.00 95.62 134 VAL A N 1
ATOM 996 C CA . VAL A 1 134 ? 13.030 -2.836 -17.379 1.00 95.62 134 VAL A CA 1
ATOM 997 C C . VAL A 1 134 ? 13.156 -4.364 -17.393 1.00 95.62 134 VAL A C 1
ATOM 999 O O . VAL A 1 134 ? 14.281 -4.845 -17.250 1.00 95.62 134 VAL A O 1
ATOM 1002 N N . PRO A 1 135 ? 12.085 -5.160 -17.582 1.00 96.62 135 PRO A N 1
ATOM 1003 C CA . PRO A 1 135 ? 12.226 -6.610 -17.675 1.00 96.62 135 PRO A CA 1
ATOM 1004 C C . PRO A 1 135 ? 13.090 -7.036 -18.870 1.00 96.62 135 PRO A C 1
ATOM 1006 O O . PRO A 1 135 ? 13.838 -8.002 -18.737 1.00 96.62 135 PRO A O 1
ATOM 1009 N N . ALA A 1 136 ? 13.061 -6.306 -19.993 1.00 98.25 136 ALA A N 1
ATOM 1010 C CA . ALA A 1 136 ? 13.946 -6.571 -21.129 1.00 98.25 136 ALA A CA 1
ATOM 1011 C C . ALA A 1 136 ? 15.428 -6.341 -20.780 1.00 98.25 136 ALA A C 1
ATOM 1013 O O . ALA A 1 136 ? 16.264 -7.188 -21.082 1.00 98.25 136 ALA A O 1
ATOM 1014 N N . ALA A 1 137 ? 15.756 -5.247 -20.088 1.00 98.00 137 ALA A N 1
ATOM 1015 C CA . ALA A 1 137 ? 17.118 -4.964 -19.637 1.00 98.00 137 ALA A CA 1
ATOM 1016 C C . ALA A 1 137 ? 17.615 -6.003 -18.619 1.00 98.00 137 ALA A C 1
ATOM 1018 O O . ALA A 1 137 ? 18.747 -6.473 -18.718 1.00 98.00 137 ALA A O 1
ATOM 1019 N N . ILE A 1 138 ? 16.761 -6.416 -17.675 1.00 97.00 138 ILE A N 1
ATOM 1020 C CA . ILE A 1 138 ? 17.087 -7.483 -16.716 1.00 97.00 138 ILE A CA 1
ATOM 1021 C C . ILE A 1 138 ? 17.314 -8.813 -17.449 1.00 97.00 138 ILE A C 1
ATOM 1023 O O . ILE A 1 138 ? 18.267 -9.525 -17.137 1.00 97.00 138 ILE A O 1
ATOM 1027 N N . MET A 1 139 ? 16.474 -9.138 -18.437 1.00 97.69 139 MET A N 1
ATOM 1028 C CA . MET A 1 139 ? 16.631 -10.340 -19.259 1.00 97.69 139 MET A CA 1
ATOM 1029 C C . MET A 1 139 ? 17.935 -10.317 -20.061 1.00 97.69 139 MET A C 1
ATOM 1031 O O . MET A 1 139 ? 18.626 -11.330 -20.110 1.00 97.69 139 MET A O 1
ATOM 1035 N N . ALA A 1 140 ? 18.295 -9.178 -20.652 1.00 98.12 1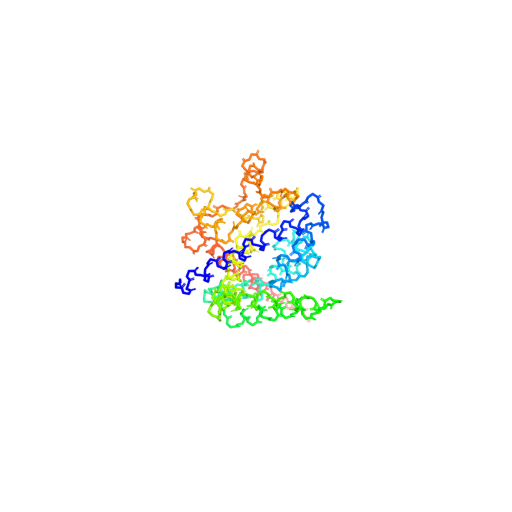40 ALA A N 1
ATOM 1036 C CA . ALA A 1 140 ? 19.540 -9.029 -21.401 1.00 98.12 140 ALA A CA 1
ATOM 1037 C C . ALA A 1 140 ? 20.782 -9.159 -20.502 1.00 98.12 140 ALA A C 1
ATOM 1039 O O . ALA A 1 140 ? 21.769 -9.764 -20.908 1.00 98.12 140 ALA A O 1
ATOM 1040 N N . ALA A 1 141 ? 20.730 -8.628 -19.276 1.00 97.38 141 ALA A N 1
ATOM 1041 C CA . ALA A 1 141 ? 21.864 -8.636 -18.351 1.00 97.38 141 ALA A CA 1
ATOM 1042 C C . ALA A 1 141 ? 22.027 -9.952 -17.567 1.00 97.38 141 ALA A C 1
ATOM 1044 O O . ALA A 1 141 ? 23.146 -10.326 -17.228 1.00 97.38 141 ALA A O 1
ATOM 1045 N N . GLY A 1 142 ? 20.926 -10.635 -17.234 1.00 95.50 142 GLY A N 1
ATOM 1046 C CA . GLY A 1 142 ? 20.926 -11.784 -16.316 1.00 95.50 142 GLY A CA 1
ATOM 1047 C C . GLY A 1 142 ? 20.123 -12.999 -16.787 1.00 95.50 142 GLY A C 1
ATOM 1048 O O . GLY A 1 142 ? 19.926 -13.937 -16.013 1.00 95.50 142 GLY A O 1
ATOM 1049 N N . GLY A 1 143 ? 19.629 -12.994 -18.026 1.00 97.25 143 GLY A N 1
ATOM 1050 C CA . GLY A 1 143 ? 18.822 -14.070 -18.597 1.00 97.25 143 GLY A CA 1
ATOM 1051 C C . GLY A 1 143 ? 17.373 -14.109 -18.096 1.00 97.25 143 GLY A C 1
ATOM 1052 O O . GLY A 1 143 ? 16.925 -13.309 -17.269 1.00 97.25 143 GLY A O 1
ATOM 1053 N N . TRP A 1 144 ? 16.607 -15.080 -18.599 1.00 97.00 144 TRP A N 1
ATOM 1054 C CA . TRP A 1 144 ? 15.175 -15.206 -18.296 1.00 97.00 144 TRP A CA 1
ATOM 1055 C C . TRP A 1 144 ? 14.891 -15.452 -16.807 1.00 97.00 144 TRP A C 1
ATOM 1057 O O . TRP A 1 144 ? 13.877 -14.983 -16.295 1.00 97.00 144 TRP A O 1
ATOM 1067 N N . GLN A 1 145 ? 15.789 -16.139 -16.093 1.00 96.62 145 GLN A N 1
ATOM 1068 C CA . GLN A 1 145 ? 15.647 -16.402 -14.658 1.00 96.62 145 GLN A CA 1
ATOM 1069 C C . GLN A 1 145 ? 15.711 -15.104 -13.850 1.00 96.62 145 GLN A C 1
ATOM 1071 O O . GLN A 1 145 ? 14.905 -14.915 -12.939 1.00 96.62 145 GLN A O 1
ATOM 1076 N N . ALA A 1 146 ? 16.616 -14.184 -14.204 1.00 95.94 146 ALA A N 1
ATOM 1077 C CA . ALA A 1 146 ? 16.694 -12.872 -13.571 1.00 95.94 146 ALA A CA 1
ATOM 1078 C C . ALA A 1 146 ? 15.434 -12.042 -13.849 1.00 95.94 146 ALA A C 1
ATOM 1080 O O . ALA A 1 146 ? 14.908 -11.411 -12.938 1.00 95.94 146 ALA A O 1
ATOM 1081 N N . ALA A 1 147 ? 14.896 -12.080 -15.071 1.00 96.75 147 ALA A N 1
ATOM 1082 C CA . ALA A 1 147 ? 13.647 -11.385 -15.387 1.00 96.75 147 ALA A CA 1
ATOM 1083 C C . ALA A 1 147 ? 12.448 -11.982 -14.628 1.00 96.75 147 ALA A C 1
ATOM 1085 O O . ALA A 1 147 ? 11.627 -11.250 -14.072 1.00 96.75 147 ALA A O 1
ATOM 1086 N N . LEU A 1 148 ? 12.366 -13.313 -14.542 1.00 96.88 148 LEU A N 1
ATOM 1087 C CA . LEU A 1 148 ? 11.285 -14.002 -13.846 1.00 96.88 148 LEU A CA 1
ATOM 1088 C C . LEU A 1 148 ? 11.344 -13.765 -12.332 1.00 96.88 148 LEU A C 1
ATOM 1090 O O . LEU A 1 148 ? 10.380 -13.273 -11.749 1.00 96.88 148 LEU A O 1
ATOM 1094 N N . PHE A 1 149 ? 12.467 -14.091 -11.694 1.00 96.69 149 PHE A N 1
ATOM 1095 C CA . PHE A 1 149 ? 12.596 -14.048 -10.237 1.00 96.69 149 PHE A CA 1
ATOM 1096 C C . PHE A 1 149 ? 13.014 -12.678 -9.708 1.00 96.69 149 PHE A C 1
ATOM 1098 O O . PHE A 1 149 ? 12.685 -12.358 -8.579 1.00 96.69 149 PHE A O 1
ATOM 1105 N N . GLY A 1 150 ? 13.686 -11.838 -10.493 1.00 95.56 150 GLY A N 1
ATOM 1106 C CA . GLY A 1 150 ? 14.065 -10.480 -10.089 1.00 95.56 150 GLY A CA 1
ATOM 1107 C C . GLY A 1 150 ? 13.000 -9.420 -10.376 1.00 95.56 150 GLY A C 1
ATOM 1108 O O . GLY A 1 150 ? 13.015 -8.368 -9.739 1.00 95.56 150 GLY A O 1
ATOM 1109 N N . TYR A 1 151 ? 12.059 -9.685 -11.292 1.00 96.38 151 TYR A N 1
ATOM 1110 C CA . TYR A 1 151 ? 11.032 -8.713 -11.675 1.00 96.38 151 TYR A CA 1
ATOM 1111 C C . TYR A 1 151 ? 9.614 -9.291 -11.698 1.00 96.38 151 TYR A C 1
ATOM 1113 O O . TYR A 1 151 ? 8.770 -8.814 -10.944 1.00 96.38 151 TYR A O 1
ATOM 1121 N N . ALA A 1 152 ? 9.320 -10.312 -12.510 1.00 97.31 152 ALA A N 1
ATOM 1122 C CA . ALA A 1 152 ? 7.936 -10.741 -12.746 1.00 97.31 152 ALA A CA 1
ATOM 1123 C C . ALA A 1 152 ? 7.258 -11.334 -11.497 1.00 97.31 152 ALA A C 1
ATOM 1125 O O . ALA A 1 152 ? 6.197 -10.858 -11.096 1.00 97.31 152 ALA A O 1
ATOM 1126 N N . VAL A 1 153 ? 7.877 -12.322 -10.842 1.00 97.62 153 VAL A N 1
ATOM 1127 C CA . VAL A 1 153 ? 7.376 -12.922 -9.591 1.00 97.62 153 VAL A CA 1
ATOM 1128 C C . VAL A 1 153 ? 7.264 -11.871 -8.478 1.00 97.62 153 VAL A C 1
ATOM 1130 O O . VAL A 1 153 ? 6.183 -11.756 -7.890 1.00 97.62 153 VAL A O 1
ATOM 1133 N N . PRO A 1 154 ? 8.301 -11.046 -8.211 1.00 98.19 154 PRO A N 1
ATOM 1134 C CA . PRO A 1 154 ? 8.178 -9.902 -7.319 1.00 98.19 154 PRO A CA 1
ATOM 1135 C C . PRO A 1 154 ? 6.985 -9.018 -7.644 1.00 98.19 154 PRO A C 1
ATOM 1137 O O . PRO A 1 154 ? 6.162 -8.769 -6.775 1.00 98.19 154 PRO A O 1
ATOM 1140 N N . ARG A 1 155 ? 6.863 -8.558 -8.890 1.00 97.69 155 ARG A N 1
ATOM 1141 C CA . ARG A 1 155 ? 5.897 -7.534 -9.279 1.00 97.69 155 ARG A CA 1
ATOM 1142 C C . ARG A 1 155 ? 4.459 -8.037 -9.284 1.00 97.69 155 ARG A C 1
ATOM 1144 O O . ARG A 1 155 ? 3.567 -7.253 -8.957 1.00 97.69 155 ARG A O 1
ATOM 1151 N N . LEU A 1 156 ? 4.233 -9.284 -9.687 1.00 97.69 156 LEU A N 1
ATOM 1152 C CA . LEU A 1 156 ? 2.895 -9.841 -9.888 1.00 97.69 156 LEU A CA 1
ATOM 1153 C C . LEU A 1 156 ? 2.346 -10.565 -8.658 1.00 97.69 156 LEU A C 1
ATOM 1155 O O . LEU A 1 156 ? 1.130 -10.627 -8.523 1.00 97.69 156 LEU A O 1
ATOM 1159 N N . LEU A 1 157 ? 3.206 -11.090 -7.776 1.00 97.56 157 LEU A N 1
ATOM 1160 C CA . LEU A 1 157 ? 2.779 -11.928 -6.647 1.00 97.56 157 LEU A CA 1
ATOM 1161 C C . LEU A 1 157 ? 3.201 -11.345 -5.298 1.00 97.56 157 LEU A C 1
ATOM 1163 O O . LEU A 1 157 ? 2.365 -11.011 -4.461 1.00 97.56 157 LEU A O 1
ATOM 1167 N N . LEU A 1 158 ? 4.509 -11.191 -5.089 1.00 98.31 158 LEU A N 1
ATOM 1168 C CA . LEU A 1 158 ? 5.047 -10.915 -3.757 1.00 98.31 158 LEU A CA 1
ATOM 1169 C C . LEU A 1 158 ? 4.862 -9.450 -3.338 1.00 98.31 158 LEU A C 1
ATOM 1171 O O . LEU A 1 158 ? 4.365 -9.190 -2.249 1.00 98.31 158 LEU A O 1
ATOM 1175 N N . TYR A 1 159 ? 5.210 -8.486 -4.195 1.00 98.38 159 TYR A N 1
ATOM 1176 C CA . TYR A 1 159 ? 4.998 -7.059 -3.929 1.00 98.38 159 TYR A CA 1
ATOM 1177 C C . TYR A 1 159 ? 3.517 -6.739 -3.663 1.00 98.38 159 TYR A C 1
ATOM 1179 O O . TYR A 1 159 ? 3.253 -6.090 -2.651 1.00 98.38 159 TYR A O 1
ATOM 1187 N N . PRO A 1 160 ? 2.550 -7.203 -4.485 1.00 98.56 160 PRO A N 1
ATOM 1188 C CA . PRO A 1 160 ? 1.134 -7.001 -4.199 1.00 98.56 160 PRO A CA 1
ATOM 1189 C C . PRO A 1 160 ? 0.722 -7.546 -2.829 1.00 98.56 160 PRO A C 1
ATOM 1191 O O . PRO A 1 160 ? -0.001 -6.864 -2.111 1.00 98.56 160 PRO A O 1
ATOM 1194 N N . GLN A 1 161 ? 1.235 -8.713 -2.420 1.00 98.44 161 GLN A N 1
ATOM 1195 C CA . GLN A 1 161 ? 0.977 -9.249 -1.081 1.00 98.44 161 GLN A CA 1
ATOM 1196 C C . GLN A 1 161 ? 1.584 -8.377 0.030 1.00 98.44 161 GLN A C 1
ATOM 1198 O O . GLN A 1 161 ? 0.920 -8.132 1.033 1.00 98.44 161 GLN A O 1
ATOM 1203 N N . LEU A 1 162 ? 2.810 -7.869 -0.138 1.00 98.50 162 LEU A N 1
ATOM 1204 C CA . LEU A 1 162 ? 3.426 -6.964 0.842 1.00 98.50 162 LEU A CA 1
ATOM 1205 C C . LEU A 1 162 ? 2.663 -5.634 0.953 1.00 98.50 162 LEU A C 1
ATOM 1207 O O . LEU A 1 162 ? 2.443 -5.140 2.057 1.00 98.50 162 LEU A O 1
ATOM 1211 N N . ALA A 1 163 ? 2.238 -5.064 -0.176 1.00 98.25 163 ALA A N 1
ATOM 1212 C CA . ALA A 1 163 ? 1.419 -3.853 -0.205 1.00 98.25 163 ALA A CA 1
ATOM 1213 C C . ALA A 1 163 ? 0.042 -4.088 0.438 1.00 98.25 163 ALA A C 1
ATOM 1215 O O . ALA A 1 163 ? -0.430 -3.246 1.194 1.00 98.25 163 ALA A O 1
ATOM 1216 N N . TRP A 1 164 ? -0.565 -5.256 0.210 1.00 98.31 164 TRP A N 1
ATOM 1217 C CA . TRP A 1 164 ? -1.826 -5.655 0.836 1.00 98.31 164 TRP A CA 1
ATOM 1218 C C . TRP A 1 164 ? -1.711 -5.806 2.352 1.00 98.31 164 TRP A C 1
ATOM 1220 O O . TRP A 1 164 ? -2.564 -5.324 3.089 1.00 98.31 164 TRP A O 1
ATOM 1230 N N . MET A 1 165 ? -0.626 -6.413 2.838 1.00 97.38 165 MET A N 1
ATOM 1231 C CA . MET A 1 165 ? -0.349 -6.466 4.275 1.00 97.38 165 MET A CA 1
ATOM 1232 C C . MET A 1 165 ? -0.209 -5.061 4.861 1.00 97.38 165 MET A C 1
ATOM 1234 O O . MET A 1 165 ? -0.780 -4.797 5.913 1.00 97.38 165 MET A O 1
ATOM 1238 N N . SER A 1 166 ? 0.491 -4.159 4.163 1.00 97.50 166 SER A N 1
ATOM 1239 C CA . SER A 1 166 ? 0.621 -2.754 4.566 1.00 97.50 166 SER A CA 1
ATOM 1240 C C . SER A 1 166 ? -0.733 -2.066 4.690 1.00 97.50 166 SER A C 1
ATOM 1242 O O . SER A 1 166 ? -1.023 -1.453 5.711 1.00 97.50 166 SER A O 1
ATOM 1244 N N . LEU A 1 167 ? -1.590 -2.250 3.684 1.00 97.38 167 LEU A N 1
ATOM 1245 C CA . LEU A 1 167 ? -2.946 -1.721 3.675 1.00 97.38 167 LEU A CA 1
ATOM 1246 C C . LEU A 1 167 ? -3.756 -2.240 4.872 1.00 97.38 167 LEU A C 1
ATOM 1248 O O . LEU A 1 167 ? -4.457 -1.489 5.533 1.00 97.38 167 LEU A O 1
ATOM 1252 N N . LEU A 1 168 ? -3.646 -3.522 5.216 1.00 97.19 168 LEU A N 1
ATOM 1253 C CA . LEU A 1 168 ? -4.404 -4.093 6.334 1.00 97.19 168 LEU A CA 1
ATOM 1254 C C . LEU A 1 168 ? -4.020 -3.514 7.705 1.00 97.19 168 LEU A C 1
ATOM 1256 O O . LEU A 1 168 ? -4.819 -3.621 8.636 1.00 97.19 168 LEU A O 1
ATOM 1260 N N . VAL A 1 169 ? -2.836 -2.913 7.844 1.00 96.94 169 VAL A N 1
ATOM 1261 C CA . VAL A 1 169 ? -2.344 -2.380 9.125 1.00 96.94 169 VAL A CA 1
ATOM 1262 C C . VAL A 1 169 ? -2.249 -0.866 9.180 1.00 96.94 169 VAL A C 1
ATOM 1264 O O . VAL A 1 169 ? -1.756 -0.337 10.167 1.00 96.94 169 VAL A O 1
ATOM 1267 N N . GLU A 1 170 ? -2.677 -0.155 8.148 1.00 95.75 170 GLU A N 1
ATOM 1268 C CA . GLU A 1 170 ? -2.625 1.304 8.179 1.00 95.75 170 GLU A CA 1
ATOM 1269 C C . GLU A 1 170 ? -3.772 1.862 9.052 1.00 95.75 170 GLU A C 1
ATOM 1271 O O . GLU A 1 170 ? -3.571 2.773 9.860 1.00 95.75 170 GLU A O 1
ATOM 1276 N N . HIS A 1 171 ? -4.955 1.231 8.986 1.00 97.12 171 HIS A N 1
ATOM 1277 C CA . HIS A 1 171 ? -6.173 1.687 9.655 1.00 97.12 171 HIS A CA 1
ATOM 1278 C C . HIS A 1 171 ? -6.941 0.591 10.419 1.00 97.12 171 HIS A C 1
ATOM 1280 O O . HIS A 1 171 ? -6.857 -0.610 10.150 1.00 97.12 171 HIS A O 1
ATOM 1286 N N . ARG A 1 172 ? -7.777 1.042 11.358 1.00 95.50 172 ARG A N 1
ATOM 1287 C CA . ARG A 1 172 ? -8.860 0.310 12.031 1.00 95.50 172 ARG A CA 1
ATOM 1288 C C . ARG A 1 172 ? -10.087 0.240 11.112 1.00 95.50 172 ARG A C 1
ATOM 1290 O O . ARG A 1 172 ? -11.103 0.886 11.344 1.00 95.50 172 ARG A O 1
ATOM 1297 N N . TRP A 1 173 ? -9.964 -0.499 10.012 1.00 96.25 173 TRP A N 1
ATOM 1298 C CA . TRP A 1 173 ? -10.889 -0.455 8.870 1.00 96.25 173 TRP A CA 1
ATOM 1299 C C . TRP A 1 173 ? -12.382 -0.606 9.186 1.00 96.25 173 TRP A C 1
ATOM 1301 O O . TRP A 1 173 ? -13.206 0.013 8.515 1.00 96.25 173 TRP A O 1
ATOM 1311 N N . TRP A 1 174 ? -12.744 -1.431 10.173 1.00 95.25 174 TRP A N 1
ATOM 1312 C CA . TRP A 1 174 ? -14.143 -1.817 10.419 1.00 95.25 174 TRP A CA 1
ATOM 1313 C C . TRP A 1 174 ? -14.675 -1.446 11.802 1.00 95.25 174 TRP A C 1
ATOM 1315 O O . TRP A 1 174 ? -15.874 -1.585 12.056 1.00 95.25 174 TRP A O 1
ATOM 1325 N N . ASP A 1 175 ? -13.817 -0.953 12.682 1.00 91.88 175 ASP A N 1
ATOM 1326 C CA . ASP A 1 175 ? -14.134 -0.606 14.065 1.00 91.88 175 ASP A CA 1
ATOM 1327 C C . ASP A 1 175 ? -13.531 0.739 14.495 1.00 91.88 175 ASP A C 1
ATOM 1329 O O . ASP A 1 175 ? -13.468 1.041 15.685 1.00 91.88 175 ASP A O 1
ATOM 1333 N N . ALA A 1 176 ? -13.108 1.567 13.534 1.00 86.12 176 ALA A N 1
ATOM 1334 C CA . ALA A 1 176 ? -12.859 2.976 13.791 1.00 86.12 176 ALA A CA 1
ATOM 1335 C C . ALA A 1 176 ? -14.162 3.666 14.217 1.00 86.12 176 ALA A C 1
ATOM 1337 O O . ALA A 1 176 ? -15.134 3.730 13.460 1.00 86.12 176 ALA A O 1
ATOM 1338 N N . GLU A 1 177 ? -14.168 4.205 15.430 1.00 82.56 177 GLU A N 1
ATOM 1339 C CA . GLU A 1 177 ? -15.243 5.073 15.896 1.00 82.56 177 GLU A CA 1
ATOM 1340 C C . GLU A 1 177 ? -15.128 6.455 15.233 1.00 82.56 177 GLU A C 1
ATOM 1342 O O . GLU A 1 177 ? -14.024 7.008 15.152 1.00 82.56 177 GLU A O 1
ATOM 1347 N N . PRO A 1 178 ? -16.237 7.046 14.752 1.00 84.19 178 PRO A N 1
ATOM 1348 C CA . PRO A 1 178 ? -16.234 8.423 14.281 1.00 84.19 178 PRO A CA 1
ATOM 1349 C C . PRO A 1 178 ? -15.947 9.380 15.442 1.00 84.19 178 PRO A C 1
ATOM 1351 O O . PRO A 1 178 ? -16.802 9.615 16.293 1.00 84.19 178 PRO A O 1
ATOM 1354 N N . VAL A 1 179 ? -14.747 9.957 15.460 1.00 89.25 179 VAL A N 1
ATOM 1355 C CA . VAL A 1 179 ? -14.352 10.975 16.439 1.00 89.25 179 VAL A CA 1
ATOM 1356 C C . VAL A 1 179 ? -14.308 12.337 15.741 1.00 89.25 179 VAL A C 1
ATOM 1358 O O . VAL A 1 179 ? -13.605 12.463 14.737 1.00 89.25 179 VAL A O 1
ATOM 1361 N N . PRO A 1 180 ? -15.048 13.359 16.213 1.00 88.69 180 PRO A N 1
ATOM 1362 C CA . PRO A 1 180 ? -14.913 14.716 15.701 1.00 88.69 180 PRO A CA 1
ATOM 1363 C C . PRO A 1 180 ? -13.658 15.386 16.275 1.00 88.69 180 PRO A C 1
ATOM 1365 O O . PRO A 1 180 ? -13.281 15.144 17.420 1.00 88.69 180 PRO A O 1
ATOM 1368 N N . GLY A 1 181 ? -13.030 16.276 15.509 1.00 90.81 181 GLY A N 1
ATOM 1369 C CA . GLY A 1 181 ? -11.914 17.076 16.006 1.00 90.81 181 GLY A CA 1
ATOM 1370 C C . GLY A 1 181 ? -10.935 17.513 14.919 1.00 90.81 181 GLY A C 1
ATOM 1371 O O . GLY A 1 181 ? -11.215 17.359 13.728 1.00 90.81 181 GLY A O 1
ATOM 1372 N N . PRO A 1 182 ? -9.778 18.065 15.325 1.00 88.94 182 PRO A N 1
ATOM 1373 C CA . PRO A 1 182 ? -8.668 18.342 14.421 1.00 88.94 182 PRO A CA 1
ATOM 1374 C C . PRO A 1 182 ? -8.206 17.073 13.684 1.00 88.94 182 PRO A C 1
ATOM 1376 O O . PRO A 1 182 ? -8.352 15.978 14.233 1.00 88.94 182 PRO A O 1
ATOM 1379 N N . PRO A 1 183 ? -7.570 17.193 12.501 1.00 84.88 183 PRO A N 1
ATOM 1380 C CA . PRO A 1 183 ? -7.138 16.040 11.706 1.00 84.88 183 PRO A CA 1
ATOM 1381 C C . PRO A 1 183 ? -6.357 14.986 12.498 1.00 84.88 183 PRO A C 1
ATOM 1383 O O . PRO A 1 183 ? -6.678 13.810 12.411 1.00 84.88 183 PRO A O 1
ATOM 1386 N N . ALA A 1 184 ? -5.409 15.391 13.350 1.00 87.38 184 ALA A N 1
ATOM 1387 C CA . ALA A 1 184 ? -4.636 14.457 14.172 1.00 87.38 184 ALA A CA 1
ATOM 1388 C C . ALA A 1 184 ? -5.506 13.609 15.120 1.00 87.38 184 ALA A C 1
ATOM 1390 O O . ALA A 1 184 ? -5.245 12.424 15.283 1.00 87.38 184 ALA A O 1
ATOM 1391 N N . VAL A 1 185 ? -6.570 14.178 15.699 1.00 90.75 185 VAL A N 1
ATOM 1392 C CA . VAL A 1 185 ? -7.499 13.446 16.580 1.00 90.75 185 VAL A CA 1
ATOM 1393 C C . VAL A 1 185 ? -8.315 12.432 15.779 1.00 90.75 185 VAL A C 1
ATOM 1395 O O . VAL A 1 185 ? -8.461 11.282 16.195 1.00 90.75 185 VAL A O 1
ATOM 1398 N N . VAL A 1 186 ? -8.807 12.840 14.606 1.00 91.38 186 VAL A N 1
ATOM 1399 C CA . VAL A 1 186 ? -9.540 11.954 13.691 1.00 91.38 186 VAL A CA 1
ATOM 1400 C C . VAL A 1 186 ? -8.643 10.797 13.240 1.00 91.38 186 VAL A C 1
ATOM 1402 O O . VAL A 1 186 ? -9.049 9.636 13.289 1.00 91.38 186 VAL A O 1
ATOM 1405 N N . GLU A 1 187 ? -7.401 11.097 12.861 1.00 92.81 187 GLU A N 1
ATOM 1406 C CA . GLU A 1 187 ? -6.434 10.101 12.407 1.00 92.81 187 GLU A CA 1
ATOM 1407 C C . GLU A 1 187 ? -5.955 9.187 13.537 1.00 92.81 187 GLU A C 1
ATOM 1409 O O . GLU A 1 187 ? -5.796 7.991 13.306 1.00 92.81 187 GLU A O 1
ATOM 1414 N N . ALA A 1 188 ? -5.815 9.679 14.771 1.00 90.81 188 ALA A N 1
ATOM 1415 C CA . ALA A 1 188 ? -5.485 8.847 15.933 1.00 90.81 188 ALA A CA 1
ATOM 1416 C C . ALA A 1 188 ? -6.558 7.780 16.196 1.00 90.81 188 ALA A C 1
ATOM 1418 O O . ALA A 1 188 ? -6.245 6.674 16.644 1.00 90.81 188 ALA A O 1
ATOM 1419 N N . ALA A 1 189 ? -7.820 8.099 15.889 1.00 92.12 189 ALA A N 1
ATOM 1420 C CA . ALA A 1 189 ? -8.947 7.180 15.985 1.00 92.12 189 ALA A CA 1
ATOM 1421 C C . ALA A 1 189 ? -9.080 6.249 14.766 1.00 92.12 189 ALA A C 1
ATOM 1423 O O . ALA A 1 189 ? -9.775 5.239 14.837 1.00 92.12 189 ALA A O 1
ATOM 1424 N N . ARG A 1 190 ? -8.450 6.531 13.629 1.00 94.44 190 ARG A N 1
ATOM 1425 C CA . ARG A 1 190 ? -8.563 5.672 12.436 1.00 94.44 190 ARG A CA 1
ATOM 1426 C C . ARG A 1 190 ? -7.322 4.839 12.198 1.00 94.44 190 ARG A C 1
ATOM 1428 O O . ARG A 1 190 ? -7.444 3.744 11.670 1.00 94.44 190 ARG A O 1
ATOM 1435 N N . CYS A 1 191 ? -6.148 5.326 12.566 1.00 95.75 191 CYS A N 1
ATOM 1436 C CA . CYS A 1 191 ? -4.874 4.655 12.357 1.00 95.75 191 CYS A CA 1
ATOM 1437 C C . CYS A 1 191 ? -4.551 3.657 13.475 1.00 95.75 191 CYS A C 1
ATOM 1439 O O . CYS A 1 191 ? -5.148 3.669 14.554 1.00 95.75 191 CYS A O 1
ATOM 1441 N N . LEU A 1 192 ? -3.568 2.800 13.215 1.00 95.56 192 LEU A N 1
ATOM 1442 C CA . LEU A 1 192 ? -2.948 1.950 14.228 1.00 95.56 192 LEU A CA 1
ATOM 1443 C C . LEU A 1 192 ? -1.420 2.004 14.130 1.00 95.56 192 LEU A C 1
ATOM 1445 O O . LEU A 1 192 ? -0.871 2.471 13.133 1.00 95.56 192 LEU A O 1
ATOM 1449 N N . ARG A 1 193 ? -0.727 1.518 15.165 1.00 95.56 193 ARG A N 1
ATOM 1450 C CA . ARG A 1 193 ? 0.742 1.436 15.208 1.00 95.56 193 ARG A CA 1
ATOM 1451 C C . ARG A 1 193 ? 1.202 0.032 15.594 1.00 95.56 193 ARG A C 1
ATOM 1453 O O . ARG A 1 193 ? 1.112 -0.367 16.749 1.00 95.56 193 ARG A O 1
ATOM 1460 N N . LEU A 1 194 ? 1.710 -0.721 14.621 1.00 96.12 194 LEU A N 1
ATOM 1461 C CA . LEU A 1 194 ? 2.135 -2.113 14.805 1.00 96.12 194 LEU A CA 1
ATOM 1462 C C . LEU A 1 194 ? 3.530 -2.210 15.440 1.00 96.12 194 LEU A C 1
ATOM 1464 O O . LEU A 1 194 ? 4.444 -1.536 14.979 1.00 96.12 194 LEU A O 1
ATOM 1468 N N . TYR A 1 195 ? 3.724 -3.092 16.424 1.00 95.62 195 TYR A N 1
ATOM 1469 C CA . TYR A 1 195 ? 5.000 -3.288 17.137 1.00 95.62 195 TYR A CA 1
ATOM 1470 C C . TYR A 1 195 ? 5.512 -2.022 17.857 1.00 95.62 195 TYR A C 1
ATOM 1472 O O . TYR A 1 195 ? 6.641 -1.591 17.594 1.00 95.62 195 TYR A O 1
ATOM 1480 N N . PRO A 1 196 ? 4.714 -1.399 18.745 1.00 92.88 196 PRO A N 1
ATOM 1481 C CA . PRO A 1 196 ? 5.172 -0.250 19.536 1.00 92.88 196 PRO A CA 1
ATOM 1482 C C . PRO A 1 196 ? 6.372 -0.614 20.429 1.00 92.88 196 PRO A C 1
ATOM 1484 O O . PRO A 1 196 ? 7.362 0.111 20.446 1.00 92.88 196 PRO A O 1
ATOM 1487 N N . ASP A 1 197 ? 6.328 -1.794 21.058 1.00 92.94 197 ASP A N 1
ATOM 1488 C CA . ASP A 1 197 ? 7.268 -2.205 22.112 1.00 92.94 197 ASP A CA 1
ATOM 1489 C C . ASP A 1 197 ? 8.212 -3.343 21.679 1.00 92.94 197 ASP A C 1
ATOM 1491 O O . ASP A 1 197 ? 8.961 -3.894 22.482 1.00 92.94 197 ASP A O 1
ATOM 1495 N N . ASN A 1 198 ? 8.193 -3.728 20.396 1.00 95.31 198 ASN A N 1
ATOM 1496 C CA . ASN A 1 198 ? 9.022 -4.813 19.862 1.00 95.31 198 ASN A CA 1
ATOM 1497 C C . ASN A 1 198 ? 9.935 -4.304 18.741 1.00 95.31 198 ASN A C 1
ATOM 1499 O O . ASN A 1 198 ? 9.600 -4.368 17.555 1.00 95.31 198 ASN A O 1
ATOM 1503 N N . ALA A 1 199 ? 11.117 -3.816 19.126 1.00 95.06 199 ALA A N 1
ATOM 1504 C CA . ALA A 1 199 ? 12.079 -3.210 18.207 1.00 95.06 199 ALA A CA 1
ATOM 1505 C C . ALA A 1 199 ? 12.531 -4.158 17.082 1.00 95.06 199 ALA A C 1
ATOM 1507 O O . ALA A 1 199 ? 12.677 -3.723 15.941 1.00 95.06 199 ALA A O 1
ATOM 1508 N N . ALA A 1 200 ? 12.712 -5.450 17.374 1.00 96.56 200 ALA A N 1
ATOM 1509 C CA . ALA A 1 200 ? 13.129 -6.436 16.377 1.00 96.56 200 ALA A CA 1
ATOM 1510 C C . ALA A 1 200 ? 12.050 -6.644 15.300 1.00 96.56 200 ALA A C 1
ATOM 1512 O O . ALA A 1 200 ? 12.345 -6.600 14.105 1.00 96.56 200 ALA A O 1
ATOM 1513 N N . SER A 1 201 ? 10.789 -6.796 15.712 1.00 96.62 201 SER A N 1
ATOM 1514 C CA . SER A 1 201 ? 9.660 -6.950 14.784 1.00 96.62 201 SER A CA 1
ATOM 1515 C C . SER A 1 201 ? 9.390 -5.665 14.002 1.00 96.62 201 SER A C 1
ATOM 1517 O O . SER A 1 201 ? 9.155 -5.717 12.796 1.00 96.62 201 SER A O 1
ATOM 1519 N N . ALA A 1 202 ? 9.501 -4.504 14.654 1.00 95.75 202 ALA A N 1
ATOM 1520 C CA . ALA A 1 202 ? 9.405 -3.204 13.999 1.00 95.75 202 ALA A CA 1
ATOM 1521 C C . ALA A 1 202 ? 10.508 -3.010 12.945 1.00 95.75 202 ALA A C 1
ATOM 1523 O O . ALA A 1 202 ? 10.231 -2.543 11.839 1.00 95.75 202 ALA A O 1
ATOM 1524 N N . LEU A 1 203 ? 11.752 -3.397 13.252 1.00 96.00 203 LEU A N 1
ATOM 1525 C CA . LEU A 1 203 ? 12.868 -3.340 12.309 1.00 96.00 203 LEU A CA 1
ATOM 1526 C C . LEU A 1 203 ? 12.646 -4.283 11.125 1.00 96.00 203 LEU A C 1
ATOM 1528 O O . LEU A 1 203 ? 12.832 -3.870 9.981 1.00 96.00 203 LEU A O 1
ATOM 1532 N N . LEU A 1 204 ? 12.201 -5.516 11.384 1.00 97.00 204 LEU A N 1
ATOM 1533 C CA . LEU A 1 204 ? 11.874 -6.478 10.335 1.00 97.00 204 LEU A CA 1
ATOM 1534 C C . LEU A 1 204 ? 10.767 -5.942 9.421 1.00 97.00 204 LEU A C 1
ATOM 1536 O O . LEU A 1 204 ? 10.928 -5.956 8.201 1.00 97.00 204 LEU A O 1
ATOM 1540 N N . ALA A 1 205 ? 9.674 -5.428 9.991 1.00 97.19 205 ALA A N 1
ATOM 1541 C CA . ALA A 1 205 ? 8.569 -4.860 9.226 1.00 97.19 205 ALA A CA 1
ATOM 1542 C C . ALA A 1 205 ? 9.030 -3.667 8.375 1.00 97.19 205 ALA A C 1
ATOM 1544 O O . ALA A 1 205 ? 8.758 -3.638 7.175 1.00 97.19 205 ALA A O 1
ATOM 1545 N N . ARG A 1 206 ? 9.820 -2.746 8.947 1.00 96.19 206 ARG A N 1
ATOM 1546 C CA . ARG A 1 206 ? 10.413 -1.610 8.216 1.00 96.19 206 ARG A CA 1
ATOM 1547 C C . ARG A 1 206 ? 11.347 -2.032 7.097 1.00 96.19 206 ARG A C 1
ATOM 1549 O O . ARG A 1 206 ? 11.342 -1.417 6.038 1.00 96.19 206 ARG A O 1
ATOM 1556 N N . GLY A 1 207 ? 12.144 -3.069 7.330 1.00 97.00 207 GLY A N 1
ATOM 1557 C CA . GLY A 1 207 ? 13.070 -3.606 6.341 1.00 97.00 207 GLY A CA 1
ATOM 1558 C C . GLY A 1 207 ? 12.387 -4.373 5.210 1.00 97.00 207 GLY A C 1
ATOM 1559 O O . GLY A 1 207 ? 13.058 -4.727 4.245 1.00 97.00 207 GLY A O 1
ATOM 1560 N N . THR A 1 208 ? 11.080 -4.645 5.301 1.00 96.75 208 THR A N 1
ATOM 1561 C CA . THR A 1 208 ? 10.383 -5.531 4.360 1.00 96.75 208 THR A CA 1
ATOM 1562 C C . THR A 1 208 ? 9.111 -4.919 3.772 1.00 96.75 208 THR A C 1
ATOM 1564 O O . THR A 1 208 ? 9.100 -4.596 2.583 1.00 96.75 208 THR A O 1
ATOM 1567 N N . TRP A 1 209 ? 8.045 -4.764 4.563 1.00 97.00 209 TRP A N 1
ATOM 1568 C CA . TRP A 1 209 ? 6.694 -4.481 4.060 1.00 97.00 209 TRP A CA 1
ATOM 1569 C C . TRP A 1 209 ? 6.038 -3.194 4.588 1.00 97.00 209 TRP A C 1
ATOM 1571 O O . TRP A 1 209 ? 5.101 -2.718 3.950 1.00 97.00 209 TRP A O 1
ATOM 1581 N N . LEU A 1 210 ? 6.588 -2.589 5.651 1.00 97.06 210 LEU A N 1
ATOM 1582 C CA . LEU A 1 210 ? 6.225 -1.266 6.193 1.00 97.06 210 LEU A CA 1
ATOM 1583 C C . LEU A 1 210 ? 7.391 -0.257 6.115 1.00 97.06 210 LEU A C 1
ATOM 1585 O O . LEU A 1 210 ? 7.833 0.266 7.146 1.00 97.06 210 LEU A O 1
ATOM 1589 N N . PRO A 1 211 ? 7.968 -0.013 4.928 1.00 96.06 211 PRO A N 1
ATOM 1590 C CA . PRO A 1 211 ? 9.126 0.862 4.798 1.00 96.06 211 PRO A CA 1
ATOM 1591 C C . PRO A 1 211 ? 8.800 2.317 5.161 1.00 96.06 211 PRO A C 1
ATOM 1593 O O . PRO A 1 211 ? 7.665 2.760 5.083 1.00 96.06 211 PRO A O 1
ATOM 1596 N N . TYR A 1 212 ? 9.835 3.080 5.518 1.00 93.06 212 TYR A N 1
ATOM 1597 C CA . TYR A 1 212 ? 9.777 4.533 5.734 1.00 93.06 212 TYR A CA 1
ATOM 1598 C C . TYR A 1 212 ? 8.608 5.012 6.617 1.00 93.06 212 TYR A C 1
ATOM 1600 O O . TYR A 1 212 ? 8.735 4.939 7.841 1.00 93.06 212 TYR A O 1
ATOM 1608 N N . GLY A 1 213 ? 7.539 5.551 6.015 1.00 92.25 213 GLY A N 1
ATOM 1609 C CA . GLY A 1 213 ? 6.399 6.128 6.717 1.00 92.25 213 GLY A CA 1
ATOM 1610 C C . GLY A 1 213 ? 5.306 5.138 7.066 1.00 92.25 213 GLY A C 1
ATOM 1611 O O . GLY A 1 213 ? 4.562 5.419 7.992 1.00 92.25 213 GLY A O 1
ATOM 1612 N N . ASP A 1 214 ? 5.242 3.973 6.425 1.00 95.38 214 ASP A N 1
ATOM 1613 C CA . ASP A 1 214 ? 4.168 3.003 6.651 1.00 95.38 214 ASP A CA 1
ATOM 1614 C C . ASP A 1 214 ? 4.112 2.480 8.092 1.00 95.38 214 ASP A C 1
ATOM 1616 O O . ASP A 1 214 ? 3.030 2.319 8.649 1.00 95.38 214 ASP A O 1
ATOM 1620 N N . LEU A 1 215 ? 5.261 2.247 8.744 1.00 95.75 215 LEU A N 1
ATOM 1621 C CA . LEU A 1 215 ? 5.242 1.862 10.164 1.00 95.75 215 LEU A CA 1
ATOM 1622 C C . LEU A 1 215 ? 4.694 2.999 11.049 1.00 95.75 215 LEU A C 1
ATOM 1624 O O . LEU A 1 215 ? 4.100 2.733 12.088 1.00 95.75 215 LEU A O 1
ATOM 1628 N N . TYR A 1 216 ? 4.887 4.247 10.626 1.00 96.25 216 TYR A N 1
ATOM 1629 C CA . TYR A 1 216 ? 4.462 5.470 11.309 1.00 96.25 216 TYR A CA 1
ATOM 1630 C C . TYR A 1 216 ? 3.270 6.110 10.583 1.00 96.25 216 TYR A C 1
ATOM 1632 O O . TYR A 1 216 ? 3.183 7.337 10.473 1.00 96.25 216 TYR A O 1
ATOM 1640 N N . HIS A 1 217 ? 2.372 5.277 10.035 1.00 97.06 217 HIS A N 1
ATOM 1641 C CA . HIS A 1 217 ? 1.279 5.735 9.174 1.00 97.06 217 HIS A CA 1
ATOM 1642 C C . HIS A 1 217 ? 0.390 6.761 9.868 1.00 97.06 217 HIS A C 1
ATOM 1644 O O . HIS A 1 217 ? -0.002 7.730 9.234 1.00 97.06 217 HIS A O 1
ATOM 1650 N N . TYR A 1 218 ? 0.144 6.618 11.174 1.00 95.75 218 TYR A N 1
ATOM 1651 C CA . TYR A 1 218 ? -0.581 7.621 11.958 1.00 95.75 218 TYR A CA 1
ATOM 1652 C C . TYR A 1 218 ? 0.050 9.015 11.842 1.00 95.75 218 TYR A C 1
ATOM 1654 O O . TYR A 1 218 ? -0.621 9.967 11.440 1.00 95.75 218 TYR A O 1
ATOM 1662 N N . ALA A 1 219 ? 1.346 9.135 12.139 1.00 95.75 219 ALA A N 1
ATOM 1663 C CA . ALA A 1 219 ? 2.049 10.410 12.064 1.00 95.75 219 ALA A CA 1
ATOM 1664 C C . ALA A 1 219 ? 2.069 10.971 10.636 1.00 95.75 219 ALA A C 1
ATOM 1666 O O . ALA A 1 219 ? 1.900 12.175 10.434 1.00 95.75 219 ALA A O 1
ATOM 1667 N N . HIS A 1 220 ? 2.231 10.092 9.644 1.00 96.12 220 HIS A N 1
ATOM 1668 C CA . HIS A 1 220 ? 2.170 10.462 8.232 1.00 96.12 220 HIS A CA 1
ATOM 1669 C C . HIS A 1 220 ? 0.774 10.934 7.809 1.00 96.12 220 HIS A C 1
ATOM 1671 O O . HIS A 1 220 ? 0.656 11.907 7.073 1.00 96.12 220 HIS A O 1
ATOM 1677 N N . SER A 1 221 ? -0.286 10.284 8.285 1.00 93.94 221 SER A N 1
ATOM 1678 C CA . SER A 1 221 ? -1.674 10.638 7.977 1.00 93.94 221 SER A CA 1
ATOM 1679 C C . SER A 1 221 ? -2.069 11.965 8.627 1.00 93.94 221 SER A C 1
ATOM 1681 O O . SER A 1 221 ? -2.652 12.834 7.981 1.00 93.94 221 SER A O 1
ATOM 1683 N N . ALA A 1 222 ? -1.659 12.182 9.880 1.00 94.38 222 ALA A N 1
ATOM 1684 C CA . ALA A 1 222 ? -1.885 13.438 10.589 1.00 94.38 222 ALA A CA 1
ATOM 1685 C C . ALA A 1 222 ? -1.099 14.613 9.973 1.00 94.38 222 ALA A C 1
ATOM 1687 O O . ALA A 1 222 ? -1.593 15.742 9.938 1.00 94.38 222 ALA A O 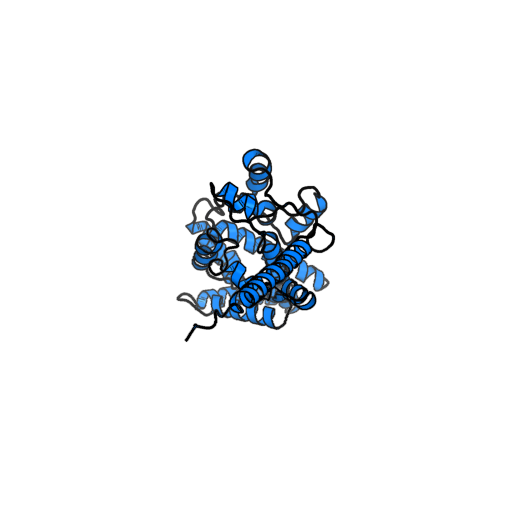1
ATOM 1688 N N . HIS A 1 223 ? 0.117 14.359 9.470 1.00 94.69 223 HIS A N 1
ATOM 1689 C CA . HIS A 1 223 ? 0.994 15.375 8.883 1.00 94.69 223 HIS A CA 1
ATOM 1690 C C . HIS A 1 223 ? 1.662 14.895 7.579 1.00 94.69 223 HIS A C 1
ATOM 1692 O O . HIS A 1 223 ? 2.882 14.708 7.534 1.00 94.69 223 HIS A O 1
ATOM 1698 N N . PRO A 1 224 ? 0.913 14.804 6.463 1.00 93.38 224 PRO A N 1
ATOM 1699 C CA . PRO A 1 224 ? 1.413 14.240 5.201 1.00 93.38 224 PRO A CA 1
ATOM 1700 C C . PRO A 1 224 ? 2.524 15.070 4.544 1.00 93.38 224 PRO A C 1
ATOM 1702 O O . PRO A 1 224 ? 3.236 14.595 3.658 1.00 93.38 224 PRO A O 1
ATOM 1705 N N . ALA A 1 225 ? 2.685 16.322 4.982 1.00 92.06 225 ALA A N 1
ATOM 1706 C CA . ALA A 1 225 ? 3.744 17.223 4.543 1.00 92.06 225 ALA A CA 1
ATOM 1707 C C . ALA A 1 225 ? 5.114 16.932 5.201 1.00 92.06 225 ALA A C 1
ATOM 1709 O O . ALA A 1 225 ? 6.126 17.521 4.808 1.00 92.06 225 ALA A O 1
ATOM 1710 N N . VAL A 1 226 ? 5.175 16.045 6.198 1.00 94.19 226 VAL A N 1
ATOM 1711 C CA . VAL A 1 226 ? 6.411 15.713 6.914 1.00 94.19 226 VAL A CA 1
ATOM 1712 C C . VAL A 1 226 ? 7.162 14.598 6.187 1.00 94.19 226 VAL A C 1
ATOM 1714 O O . VAL A 1 226 ? 6.593 13.611 5.728 1.00 94.19 226 VAL A O 1
ATOM 1717 N N . ARG A 1 227 ? 8.484 14.751 6.059 1.00 93.25 227 ARG A N 1
ATOM 1718 C CA . ARG A 1 227 ? 9.336 13.715 5.455 1.00 93.25 227 ARG A CA 1
ATOM 1719 C C . ARG A 1 227 ? 9.478 12.521 6.397 1.00 93.25 227 ARG A C 1
ATOM 1721 O O . ARG A 1 227 ? 9.598 12.697 7.608 1.00 93.25 227 ARG A O 1
ATOM 1728 N N . TRP A 1 228 ? 9.580 11.320 5.825 1.00 94.25 228 TRP A N 1
ATOM 1729 C CA . TRP A 1 228 ? 9.617 10.056 6.573 1.00 94.25 228 TRP A CA 1
ATOM 1730 C C . TRP A 1 228 ? 10.624 10.007 7.720 1.00 94.25 228 TRP A C 1
ATOM 1732 O O . TRP A 1 228 ? 10.365 9.392 8.748 1.00 94.25 228 TRP A O 1
ATOM 1742 N N . ASN A 1 229 ? 11.785 10.641 7.554 1.00 95.00 229 ASN A N 1
ATOM 1743 C CA . ASN A 1 229 ? 12.865 10.598 8.535 1.00 95.00 229 ASN A CA 1
ATOM 1744 C C . ASN A 1 229 ? 12.537 11.361 9.830 1.00 95.00 229 ASN A C 1
ATOM 1746 O O . ASN A 1 229 ? 13.226 11.157 10.823 1.00 95.00 229 ASN A O 1
ATOM 1750 N N . TYR A 1 230 ? 11.500 12.204 9.828 1.00 96.25 230 TYR A N 1
ATOM 1751 C CA . TYR A 1 230 ? 11.033 12.937 11.007 1.00 96.25 230 TYR A CA 1
ATOM 1752 C C . TYR A 1 230 ? 9.776 12.330 11.643 1.00 96.25 230 TYR A C 1
ATOM 1754 O O . TYR A 1 230 ? 9.445 12.694 12.768 1.00 96.25 230 TYR A O 1
ATOM 1762 N N . LEU A 1 231 ? 9.099 11.392 10.970 1.00 95.56 231 LEU A N 1
ATOM 1763 C CA . LEU A 1 231 ? 7.871 10.772 11.480 1.00 95.56 231 LEU A CA 1
ATOM 1764 C C . LEU A 1 231 ? 8.045 10.075 12.840 1.00 95.56 231 LEU A C 1
ATOM 1766 O O . LEU A 1 231 ? 7.174 10.269 13.684 1.00 95.56 231 LEU A O 1
ATOM 1770 N N . PRO A 1 232 ? 9.150 9.347 13.122 1.00 94.50 232 PRO A N 1
ATOM 1771 C CA . PRO A 1 232 ? 9.332 8.739 14.440 1.00 94.50 232 PRO A CA 1
ATOM 1772 C C . PRO A 1 232 ? 9.355 9.774 15.571 1.00 94.50 232 PRO A C 1
ATOM 1774 O O . PRO A 1 232 ? 8.718 9.580 16.598 1.00 94.50 232 PRO A O 1
ATOM 1777 N N . VAL A 1 233 ? 10.057 10.893 15.362 1.00 95.56 233 VAL A N 1
ATOM 1778 C CA . VAL A 1 233 ? 10.176 11.979 16.349 1.00 95.56 233 VAL A CA 1
ATOM 1779 C C . VAL A 1 233 ? 8.843 12.707 16.515 1.00 95.56 233 VAL A C 1
ATOM 1781 O O . VAL A 1 233 ? 8.463 13.044 17.633 1.00 95.56 233 VAL A O 1
ATOM 1784 N N . LEU A 1 234 ? 8.125 12.932 15.413 1.00 95.25 234 LEU A N 1
ATOM 1785 C CA . LEU A 1 234 ? 6.793 13.533 15.422 1.00 95.25 234 LEU A CA 1
ATOM 1786 C C . LEU A 1 234 ? 5.801 12.682 16.230 1.00 95.25 234 LEU A C 1
ATOM 1788 O O . LEU A 1 234 ? 5.089 13.216 17.076 1.00 95.25 234 LEU A O 1
ATOM 1792 N N . GLU A 1 235 ? 5.784 11.367 16.007 1.00 93.94 235 GLU A N 1
ATOM 1793 C CA . GLU A 1 235 ? 4.948 10.435 16.771 1.00 93.94 235 GLU A CA 1
ATOM 1794 C C . GLU A 1 235 ? 5.327 10.451 18.260 1.00 93.94 235 GLU A C 1
ATOM 1796 O O . GLU A 1 235 ? 4.478 10.683 19.112 1.00 93.94 235 GLU A O 1
ATOM 1801 N N . GLN A 1 236 ? 6.614 10.301 18.582 1.00 92.25 236 GLN A N 1
ATOM 1802 C CA . GLN A 1 236 ? 7.084 10.177 19.967 1.00 92.25 236 GLN A CA 1
ATOM 1803 C C . GLN A 1 236 ? 6.894 11.443 20.811 1.00 92.25 236 GLN A C 1
ATOM 1805 O O . GLN A 1 236 ? 6.566 11.337 21.989 1.00 92.25 236 GLN A O 1
ATOM 1810 N N . ASN A 1 237 ? 7.106 12.627 20.229 1.00 94.31 237 ASN A N 1
ATOM 1811 C CA . ASN A 1 237 ? 7.253 13.859 21.010 1.00 94.31 237 ASN A CA 1
ATOM 1812 C C . ASN A 1 237 ? 6.123 14.875 20.815 1.00 94.31 237 ASN A C 1
ATOM 1814 O O . ASN A 1 237 ? 6.050 15.837 21.575 1.00 94.31 237 ASN A O 1
ATOM 1818 N N . ILE A 1 238 ? 5.290 14.722 19.780 1.00 92.06 238 ILE A N 1
ATOM 1819 C CA . ILE A 1 238 ? 4.281 15.732 19.419 1.00 92.06 238 ILE A CA 1
ATOM 1820 C C . ILE A 1 238 ? 2.884 15.116 19.379 1.00 92.06 238 ILE A C 1
ATOM 1822 O O . ILE A 1 238 ? 1.961 15.668 19.968 1.00 92.06 238 ILE A O 1
ATOM 1826 N N . LEU A 1 239 ? 2.720 13.987 18.686 1.00 92.25 239 LEU A N 1
ATOM 1827 C CA . LEU A 1 239 ? 1.403 13.380 18.471 1.00 92.25 239 LEU A CA 1
ATOM 1828 C C . LEU A 1 239 ? 1.013 12.344 19.523 1.00 92.25 239 LEU A C 1
ATOM 1830 O O . LEU A 1 239 ? -0.179 12.115 19.726 1.00 92.25 239 LEU A O 1
ATOM 1834 N N . GLY A 1 240 ? 1.996 11.686 20.136 1.00 90.94 240 GLY A N 1
ATOM 1835 C CA . GLY A 1 240 ? 1.781 10.480 20.925 1.00 90.94 240 GLY A CA 1
ATOM 1836 C C . GLY A 1 240 ? 1.497 9.254 20.052 1.00 90.94 240 GLY A C 1
ATOM 1837 O O . GLY A 1 240 ? 1.782 9.221 18.854 1.00 90.94 240 GLY A O 1
ATOM 1838 N N . THR A 1 241 ? 0.931 8.218 20.665 1.00 87.50 241 THR A N 1
ATOM 1839 C CA . THR A 1 241 ? 0.560 6.968 19.994 1.00 87.50 241 THR A CA 1
ATOM 1840 C C . THR A 1 241 ? -0.905 6.991 19.538 1.00 87.50 241 THR A C 1
ATOM 1842 O O . THR A 1 241 ? -1.738 7.642 20.172 1.00 87.50 241 THR A O 1
ATOM 1845 N N . PRO A 1 242 ? -1.259 6.297 18.438 1.00 91.50 242 PRO A N 1
ATOM 1846 C CA . PRO A 1 242 ? -2.655 6.186 18.024 1.00 91.50 242 PRO A CA 1
ATOM 1847 C C . PRO A 1 242 ? -3.454 5.323 19.009 1.00 91.50 242 PRO A C 1
ATOM 1849 O O . PRO A 1 242 ? -2.889 4.589 19.819 1.00 91.50 242 PRO A O 1
ATOM 1852 N N . ALA A 1 243 ? -4.783 5.338 18.884 1.00 87.88 243 ALA A N 1
ATOM 1853 C CA . ALA A 1 243 ? -5.686 4.639 19.802 1.00 87.88 243 ALA A CA 1
ATOM 1854 C C . ALA A 1 243 ? -5.540 3.102 19.801 1.00 87.88 243 ALA A C 1
ATOM 1856 O O . ALA A 1 243 ? -6.080 2.434 20.681 1.00 87.88 243 ALA A O 1
ATOM 1857 N N . TYR A 1 244 ? -4.866 2.516 18.805 1.00 93.06 244 TYR A N 1
ATOM 1858 C CA . TYR A 1 244 ? -4.641 1.073 18.726 1.00 93.06 244 TYR A CA 1
ATOM 1859 C C . TYR A 1 244 ? -3.195 0.742 18.350 1.00 93.06 244 TYR A C 1
ATOM 1861 O O . TYR A 1 244 ? -2.700 1.142 17.296 1.00 93.06 244 TYR A O 1
ATOM 1869 N N . THR A 1 245 ? -2.529 -0.028 19.208 1.00 95.38 245 THR A N 1
ATOM 1870 C CA . THR A 1 245 ? -1.090 -0.311 19.136 1.00 95.38 245 THR A CA 1
ATOM 1871 C C . THR A 1 245 ? -0.800 -1.822 19.225 1.00 95.38 245 THR A C 1
ATOM 1873 O O . THR A 1 245 ? -0.261 -2.309 20.217 1.00 95.38 245 THR A O 1
ATOM 1876 N N . PRO A 1 246 ? -1.195 -2.621 18.217 1.00 96.12 246 PRO A N 1
ATOM 1877 C CA . PRO A 1 246 ? -1.099 -4.079 18.278 1.00 96.12 246 PRO A CA 1
ATOM 1878 C C . PRO A 1 246 ? 0.341 -4.589 18.403 1.00 96.12 246 PRO A C 1
ATOM 1880 O O . PRO A 1 246 ? 1.253 -4.136 17.703 1.00 96.12 246 PRO A O 1
ATOM 1883 N N . ALA A 1 247 ? 0.523 -5.621 19.230 1.00 95.75 247 ALA A N 1
ATOM 1884 C CA . ALA A 1 247 ? 1.803 -6.309 19.403 1.00 95.75 247 ALA A CA 1
ATOM 1885 C C . ALA A 1 247 ? 2.110 -7.314 18.277 1.00 95.75 247 ALA A C 1
ATOM 1887 O O . ALA A 1 247 ? 3.248 -7.768 18.146 1.00 95.75 247 ALA A O 1
ATOM 1888 N N . ALA A 1 248 ? 1.114 -7.673 17.458 1.00 96.19 248 ALA A N 1
ATOM 1889 C CA . ALA A 1 248 ? 1.253 -8.680 16.414 1.00 96.19 248 ALA A CA 1
ATOM 1890 C C . ALA A 1 248 ? 0.411 -8.380 15.168 1.00 96.19 248 ALA A C 1
ATOM 1892 O O . ALA A 1 248 ? -0.624 -7.719 15.219 1.00 96.19 248 ALA A O 1
ATOM 1893 N N . LEU A 1 249 ? 0.848 -8.914 14.025 1.00 95.38 249 LEU A N 1
ATOM 1894 C CA . LEU A 1 249 ? 0.088 -8.845 12.778 1.00 95.38 249 LEU A CA 1
ATOM 1895 C C . LEU A 1 249 ? -0.925 -9.989 12.665 1.00 95.38 249 LEU A C 1
ATOM 1897 O O . LEU A 1 249 ? -2.118 -9.747 12.512 1.00 95.38 249 LEU A O 1
ATOM 1901 N N . MET A 1 250 ? -0.432 -11.232 12.722 1.00 94.44 250 MET A N 1
ATOM 1902 C CA . MET A 1 250 ? -1.182 -12.427 12.305 1.00 94.44 250 MET A CA 1
ATOM 1903 C C . MET A 1 250 ? -1.709 -13.272 13.469 1.00 94.44 250 MET A C 1
ATOM 1905 O O . MET A 1 250 ? -2.833 -13.763 13.410 1.00 94.44 250 MET A O 1
ATOM 1909 N N . LEU A 1 251 ? -0.895 -13.482 14.508 1.00 93.06 251 LEU A N 1
ATOM 1910 C CA . LEU A 1 251 ? -1.144 -14.466 15.566 1.00 93.06 251 LEU A CA 1
ATOM 1911 C C . LEU A 1 251 ? -1.167 -13.806 16.945 1.00 93.06 251 LEU A C 1
ATOM 1913 O O . LEU A 1 251 ? -0.465 -12.825 17.168 1.00 93.06 251 LEU A O 1
ATOM 1917 N N . GLY A 1 252 ? -1.940 -14.385 17.864 1.00 94.12 252 GLY A N 1
ATOM 1918 C CA . GLY A 1 252 ? -2.153 -13.854 19.214 1.00 94.12 252 GLY A CA 1
ATOM 1919 C C . GLY A 1 252 ? -3.451 -13.057 19.352 1.00 94.12 252 GLY A C 1
ATOM 1920 O O . GLY A 1 252 ? -4.119 -12.755 18.360 1.00 94.12 252 GLY A O 1
ATOM 1921 N N . ASP A 1 253 ? -3.833 -12.760 20.595 1.00 92.88 253 ASP A N 1
ATOM 1922 C CA . ASP A 1 253 ? -5.077 -12.042 20.895 1.00 92.88 253 ASP A CA 1
ATOM 1923 C C . ASP A 1 253 ? -5.068 -10.579 20.456 1.00 92.88 253 ASP A C 1
ATOM 1925 O O . ASP A 1 253 ? -6.095 -10.081 19.990 1.00 92.88 253 ASP A O 1
ATOM 1929 N N . ASP A 1 254 ? -3.889 -9.959 20.480 1.00 93.19 254 ASP A N 1
ATOM 1930 C CA . ASP A 1 254 ? -3.659 -8.573 20.065 1.00 93.19 254 ASP A CA 1
ATOM 1931 C C . ASP A 1 254 ? -3.291 -8.435 18.581 1.00 93.19 254 ASP A C 1
ATOM 1933 O O . ASP A 1 254 ? -2.821 -7.383 18.144 1.00 93.19 254 ASP A O 1
ATOM 1937 N N . ALA A 1 255 ? -3.478 -9.493 17.786 1.00 96.69 255 ALA A N 1
ATOM 1938 C CA . ALA A 1 255 ? -3.178 -9.460 16.363 1.00 96.69 255 ALA A CA 1
ATOM 1939 C C . ALA A 1 255 ? -4.149 -8.552 15.594 1.00 96.69 255 ALA A C 1
ATOM 1941 O O . ALA A 1 255 ? -5.369 -8.701 15.723 1.00 96.69 255 ALA A O 1
ATOM 1942 N N . VAL A 1 256 ? -3.618 -7.703 14.704 1.00 97.00 256 VAL A N 1
ATOM 1943 C CA . VAL A 1 256 ? -4.421 -6.867 13.783 1.00 97.00 256 VAL A CA 1
ATOM 1944 C C . VAL A 1 256 ? -5.476 -7.706 13.063 1.00 97.00 256 VAL A C 1
ATOM 1946 O O . VAL A 1 256 ? -6.659 -7.374 13.045 1.00 97.00 256 VAL A O 1
ATOM 1949 N N . VAL A 1 257 ? -5.049 -8.845 12.515 1.00 96.94 257 VAL A N 1
ATOM 1950 C CA . VAL A 1 257 ? -5.905 -9.764 11.761 1.00 96.94 257 VAL A CA 1
ATOM 1951 C C . VAL A 1 257 ? -7.063 -10.296 12.609 1.00 96.94 257 VAL A C 1
ATOM 1953 O O . VAL A 1 257 ? -8.192 -10.386 12.128 1.00 96.94 257 VAL A O 1
ATOM 1956 N N . ARG A 1 258 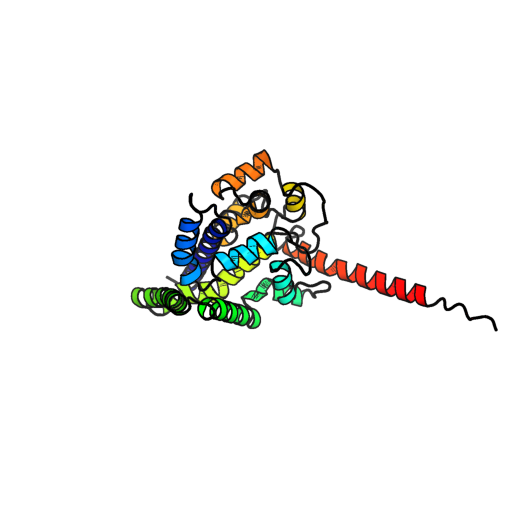? -6.820 -10.606 13.887 1.00 96.69 258 ARG A N 1
ATOM 1957 C CA . ARG A 1 258 ? -7.861 -11.101 14.796 1.00 96.69 258 ARG A CA 1
ATOM 1958 C C . ARG A 1 258 ? -8.872 -10.009 15.135 1.00 96.69 258 ARG A C 1
ATOM 1960 O O . ARG A 1 258 ? -10.070 -10.286 15.146 1.00 96.69 258 ARG A O 1
ATOM 1967 N N . ARG A 1 259 ? -8.409 -8.780 15.377 1.00 96.06 259 ARG A N 1
ATOM 1968 C CA . ARG A 1 259 ? -9.286 -7.628 15.626 1.00 96.06 259 ARG A CA 1
ATOM 1969 C C . ARG A 1 259 ? -10.190 -7.350 14.430 1.00 96.06 259 ARG A C 1
ATOM 1971 O O . ARG A 1 259 ? -11.403 -7.269 14.595 1.00 96.06 259 ARG A O 1
ATOM 1978 N N . HIS A 1 260 ? -9.612 -7.299 13.233 1.00 97.19 260 HIS A N 1
ATOM 1979 C CA . HIS A 1 260 ? -10.355 -7.111 11.989 1.00 97.19 260 HIS A CA 1
ATOM 1980 C C . HIS A 1 260 ? -11.409 -8.194 11.773 1.00 97.19 260 HIS A C 1
ATOM 1982 O O . HIS A 1 260 ? -12.559 -7.884 11.466 1.00 97.19 260 HIS A O 1
ATOM 1988 N N . PHE A 1 261 ? -11.055 -9.461 12.005 1.00 97.31 261 PHE A N 1
ATOM 1989 C CA . PHE A 1 261 ? -12.014 -10.559 11.919 1.00 97.31 261 PHE A CA 1
ATOM 1990 C C . PHE A 1 261 ? -13.177 -10.391 12.908 1.00 97.31 261 PHE A C 1
ATOM 1992 O O . PHE A 1 261 ? -14.337 -10.488 12.510 1.00 97.31 261 PHE A O 1
ATOM 1999 N N . ARG A 1 262 ? -12.889 -10.076 14.180 1.00 96.31 262 ARG A N 1
ATOM 2000 C CA . ARG A 1 262 ? -13.919 -9.822 15.205 1.00 96.31 262 ARG A CA 1
ATOM 2001 C C . ARG A 1 262 ? -14.831 -8.658 14.806 1.00 96.31 262 ARG A C 1
ATOM 2003 O O . ARG A 1 262 ? -16.046 -8.819 14.828 1.00 96.31 262 ARG A O 1
ATOM 2010 N N . ALA A 1 263 ? -14.265 -7.536 14.361 1.00 95.31 263 ALA A N 1
ATOM 2011 C CA . ALA A 1 263 ? -15.025 -6.364 13.921 1.00 95.31 263 ALA A CA 1
ATOM 2012 C C . ALA A 1 263 ? -16.001 -6.688 12.775 1.00 95.31 263 ALA A C 1
ATOM 2014 O O . ALA A 1 263 ? -17.149 -6.234 12.766 1.00 95.31 263 ALA A O 1
ATOM 2015 N N . LEU A 1 264 ? -15.569 -7.522 11.827 1.00 95.81 264 LEU A N 1
ATOM 2016 C CA . LEU A 1 264 ? -16.408 -7.987 10.725 1.00 95.81 264 LEU A CA 1
ATOM 2017 C C . LEU A 1 264 ? -17.499 -8.969 11.180 1.00 95.81 264 LEU A C 1
ATOM 2019 O O . LEU A 1 264 ? -18.569 -9.004 10.571 1.00 95.81 264 LEU A O 1
ATOM 2023 N N . MET A 1 265 ? -17.272 -9.733 12.250 1.00 93.50 265 MET A N 1
ATOM 2024 C CA . MET A 1 265 ? -18.261 -10.657 12.814 1.00 93.50 265 MET A CA 1
ATOM 2025 C C . MET A 1 265 ? -19.317 -9.945 13.669 1.00 93.50 265 MET A C 1
ATOM 2027 O O . MET A 1 265 ? -20.504 -10.184 13.469 1.00 93.50 265 MET A O 1
ATOM 2031 N N . THR A 1 266 ? -18.935 -9.017 14.549 1.00 84.19 266 THR A N 1
ATOM 2032 C CA . THR A 1 266 ? -19.868 -8.338 15.473 1.00 84.19 266 THR A CA 1
ATOM 2033 C C . THR A 1 266 ? -20.924 -7.496 14.747 1.00 84.19 266 THR A C 1
ATOM 2035 O O . THR A 1 266 ? -22.083 -7.449 15.158 1.00 84.19 266 THR A O 1
ATOM 2038 N N . ARG A 1 267 ? -20.591 -6.882 13.600 1.00 71.12 267 ARG A N 1
ATOM 2039 C CA . ARG A 1 267 ? -21.582 -6.136 12.795 1.00 71.12 267 ARG A CA 1
ATOM 2040 C C . ARG A 1 267 ? -22.724 -7.014 12.265 1.00 71.12 267 ARG A C 1
ATOM 2042 O O . ARG A 1 267 ? -23.801 -6.491 11.986 1.00 71.12 267 ARG A O 1
ATOM 2049 N N . ARG A 1 268 ? -22.517 -8.330 12.140 1.00 63.53 268 ARG A N 1
ATOM 2050 C CA . ARG A 1 268 ? -23.577 -9.280 11.772 1.00 63.53 268 ARG A CA 1
ATOM 2051 C C . ARG A 1 268 ? -24.633 -9.378 12.869 1.00 63.53 268 ARG A C 1
ATOM 2053 O O . ARG A 1 268 ? -25.815 -9.347 12.554 1.00 63.53 268 ARG A O 1
ATOM 2060 N N . GLU A 1 269 ? -24.200 -9.460 14.124 1.00 61.81 269 GLU A N 1
ATOM 2061 C CA . GLU A 1 269 ? -25.076 -9.636 15.288 1.00 61.81 269 GLU A CA 1
ATOM 2062 C C . GLU A 1 269 ? -25.951 -8.399 15.521 1.00 61.81 269 GLU A C 1
ATOM 2064 O O . GLU A 1 269 ? -27.155 -8.516 15.746 1.00 61.81 269 GLU A O 1
ATOM 2069 N N . ALA A 1 270 ? -25.376 -7.202 15.362 1.00 65.25 270 ALA A N 1
ATOM 2070 C CA . ALA A 1 270 ? -26.132 -5.953 15.426 1.00 65.25 270 ALA A CA 1
ATOM 2071 C C . ALA A 1 270 ? -27.192 -5.854 14.309 1.00 65.25 270 ALA A C 1
ATOM 2073 O O . ALA A 1 270 ? -28.317 -5.417 14.555 1.00 65.25 270 ALA A O 1
ATOM 2074 N N . ALA A 1 271 ? -26.859 -6.291 13.088 1.00 60.84 271 ALA A N 1
ATOM 2075 C CA . ALA A 1 271 ? -27.791 -6.277 11.961 1.00 60.84 271 ALA A CA 1
ATOM 2076 C C . ALA A 1 271 ? -28.920 -7.314 12.111 1.00 60.84 271 ALA A C 1
ATOM 2078 O O . ALA A 1 271 ? -30.073 -7.000 11.812 1.00 60.84 271 ALA A O 1
ATOM 2079 N N . SER A 1 272 ? -28.625 -8.523 12.606 1.00 62.91 272 SER A N 1
ATOM 2080 C CA . SER A 1 272 ? -29.647 -9.546 12.867 1.00 62.91 272 SER A CA 1
ATOM 2081 C C . SER A 1 272 ? -30.570 -9.159 14.023 1.00 62.91 272 SER A C 1
ATOM 2083 O O . SER A 1 272 ? -31.785 -9.278 13.886 1.00 62.91 272 SER A O 1
ATOM 2085 N N . GLY A 1 273 ? -30.028 -8.603 15.113 1.00 62.34 273 GLY A N 1
ATOM 2086 C CA . GLY A 1 273 ? -30.830 -8.148 16.253 1.00 62.34 273 GLY A CA 1
ATOM 2087 C C . GLY A 1 273 ? -31.761 -6.979 15.907 1.00 62.34 273 GLY A C 1
ATOM 2088 O O . GLY A 1 273 ? -32.907 -6.937 16.358 1.00 62.34 273 GLY A O 1
ATOM 2089 N N . ALA A 1 274 ? -31.316 -6.051 15.052 1.00 62.19 274 ALA A N 1
ATOM 2090 C CA . ALA A 1 274 ? -32.166 -4.968 14.555 1.00 62.19 274 ALA A CA 1
ATOM 2091 C C . ALA A 1 274 ? -33.316 -5.487 13.669 1.00 62.19 274 ALA A C 1
ATOM 2093 O O . ALA A 1 274 ? -34.445 -5.006 13.788 1.00 62.19 274 ALA A O 1
ATOM 2094 N N . ALA A 1 275 ? -33.053 -6.483 12.814 1.00 63.72 275 ALA A N 1
ATOM 2095 C CA . ALA A 1 275 ? -34.066 -7.090 11.953 1.00 63.72 275 ALA A CA 1
ATOM 2096 C C . ALA A 1 275 ? -35.114 -7.887 12.754 1.00 63.72 275 ALA A C 1
ATOM 2098 O O . ALA A 1 275 ? -36.313 -7.718 12.528 1.00 63.72 275 ALA A O 1
ATOM 2099 N N . GLU A 1 276 ? -34.690 -8.687 13.737 1.00 67.81 276 GLU A N 1
ATOM 2100 C CA . GLU A 1 276 ? -35.597 -9.418 14.636 1.00 67.81 276 GLU A CA 1
ATOM 2101 C C . GLU A 1 276 ? -36.426 -8.463 15.509 1.00 67.81 276 GLU A C 1
ATOM 2103 O O . GLU A 1 276 ? -37.641 -8.623 15.637 1.00 67.81 276 GLU A O 1
ATOM 2108 N N . GLY A 1 277 ? -35.807 -7.401 16.034 1.00 65.94 277 GLY A N 1
ATOM 2109 C CA . GLY A 1 277 ? -36.498 -6.374 16.815 1.00 65.94 277 GLY A CA 1
ATOM 2110 C C . GLY A 1 277 ? -37.493 -5.527 16.008 1.00 65.94 277 GLY A C 1
ATOM 2111 O O . GLY A 1 277 ? -38.446 -4.994 16.583 1.00 65.94 277 GLY A O 1
ATOM 2112 N N . ALA A 1 278 ? -37.297 -5.386 14.694 1.00 65.81 278 ALA A N 1
ATOM 2113 C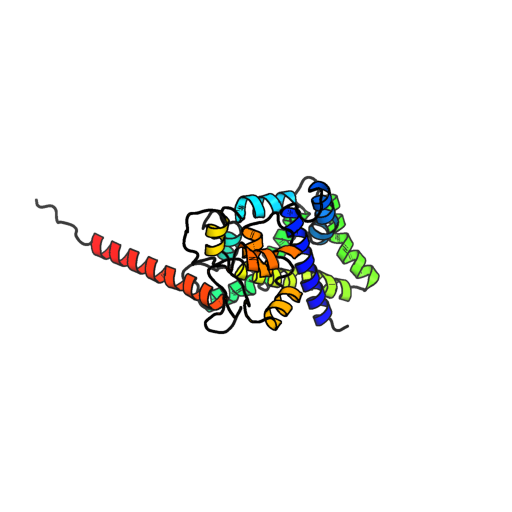 CA . ALA A 1 278 ? -38.255 -4.748 13.791 1.00 65.81 278 ALA A CA 1
ATOM 2114 C C . ALA A 1 278 ? -39.408 -5.698 13.423 1.00 65.81 278 ALA A C 1
ATOM 2116 O O . ALA A 1 278 ? -40.570 -5.286 13.444 1.00 65.81 278 ALA A O 1
ATOM 2117 N N . ALA A 1 279 ? -39.115 -6.978 13.169 1.00 67.62 279 ALA A N 1
ATOM 2118 C CA . ALA A 1 279 ? -40.127 -7.998 12.895 1.00 67.62 279 ALA A CA 1
ATOM 2119 C C . ALA A 1 279 ? -41.064 -8.224 14.098 1.00 67.62 279 ALA A C 1
ATOM 2121 O O . ALA A 1 279 ? -42.281 -8.282 13.927 1.00 67.62 279 ALA A O 1
ATOM 2122 N N . ALA A 1 280 ? -40.523 -8.243 15.321 1.00 66.69 280 ALA A N 1
ATOM 2123 C CA . ALA A 1 280 ? -41.309 -8.357 16.551 1.00 66.69 280 ALA A CA 1
ATOM 2124 C C . ALA A 1 280 ? -42.242 -7.150 16.784 1.00 66.69 280 ALA A C 1
ATOM 2126 O O . ALA A 1 280 ? -43.352 -7.307 17.290 1.00 66.69 280 ALA A O 1
ATOM 2127 N N . ARG A 1 281 ? -41.831 -5.941 16.374 1.00 66.75 281 ARG A N 1
ATOM 2128 C CA . ARG A 1 281 ? -42.644 -4.715 16.498 1.00 66.75 281 ARG A CA 1
ATOM 2129 C C . ARG A 1 281 ? -43.685 -4.550 15.387 1.00 66.75 281 ARG A C 1
ATOM 2131 O O . ARG A 1 281 ? -44.698 -3.893 15.608 1.00 66.75 281 ARG A O 1
ATOM 2138 N N . GLY A 1 282 ? -43.488 -5.184 14.231 1.00 60.03 282 GLY A N 1
ATOM 2139 C CA . GLY A 1 282 ? -44.449 -5.196 13.120 1.00 60.03 282 GLY A CA 1
ATOM 2140 C C . GLY A 1 282 ? -45.654 -6.132 13.307 1.00 60.03 282 GLY A C 1
ATOM 2141 O O . GLY A 1 282 ? -46.591 -6.077 12.513 1.00 60.03 282 GLY A O 1
ATOM 2142 N N . GLY A 1 283 ? -45.652 -6.981 14.345 1.00 54.84 283 GLY A N 1
ATOM 2143 C CA . GLY A 1 283 ? -46.720 -7.948 14.633 1.00 54.84 283 GLY A CA 1
ATOM 2144 C C . GLY A 1 283 ? -47.951 -7.381 15.352 1.00 54.84 283 GLY A C 1
ATOM 2145 O O . GLY A 1 283 ? -48.999 -8.024 15.353 1.00 54.84 283 GLY A O 1
ATOM 2146 N N . SER A 1 284 ? -47.879 -6.168 15.913 1.00 57.84 284 SER A N 1
ATOM 2147 C CA . SER A 1 284 ? -49.044 -5.498 16.508 1.00 57.84 284 SER A CA 1
ATOM 2148 C C . SER A 1 284 ? -49.863 -4.795 15.423 1.00 57.84 284 SER A C 1
ATOM 2150 O O . SER A 1 284 ? -49.939 -3.569 15.340 1.00 57.84 284 SER A O 1
ATOM 2152 N N . ARG A 1 285 ? -50.478 -5.583 14.535 1.00 60.53 285 ARG A N 1
ATOM 2153 C CA . ARG A 1 285 ? -51.616 -5.087 13.762 1.00 60.53 285 ARG A CA 1
ATOM 2154 C C . ARG A 1 285 ? -52.780 -4.963 14.730 1.00 60.53 285 ARG A C 1
ATOM 2156 O O . ARG A 1 285 ? -53.472 -5.940 15.010 1.00 60.53 285 ARG A O 1
ATOM 2163 N N . VAL A 1 286 ? -52.984 -3.748 15.227 1.00 58.72 286 VAL A N 1
ATOM 2164 C CA . VAL A 1 286 ? -54.274 -3.313 15.760 1.00 58.72 286 VAL A CA 1
ATOM 2165 C C . VAL A 1 286 ? -55.313 -3.697 14.711 1.00 58.72 286 VAL A C 1
ATOM 2167 O O . VAL A 1 286 ? -55.318 -3.153 13.606 1.00 58.72 286 VAL A O 1
ATOM 2170 N N . ARG A 1 287 ? -56.136 -4.707 15.018 1.00 57.91 287 ARG A N 1
ATOM 2171 C CA . ARG A 1 287 ? -57.317 -5.015 14.212 1.00 57.91 287 ARG A CA 1
ATOM 2172 C C . ARG A 1 287 ? -58.136 -3.725 14.157 1.00 57.91 287 ARG A C 1
ATOM 2174 O O . ARG A 1 287 ? -58.498 -3.235 15.229 1.00 57.91 287 ARG A O 1
ATOM 2181 N N . PRO A 1 288 ? -58.408 -3.156 12.970 1.00 56.03 288 PRO A N 1
ATOM 2182 C CA . PRO A 1 288 ? -59.358 -2.065 12.889 1.00 56.03 288 PRO A CA 1
ATOM 2183 C C . PRO A 1 288 ? -60.680 -2.587 13.447 1.00 56.03 288 PRO A C 1
ATOM 2185 O O . PRO A 1 288 ? -61.163 -3.654 13.061 1.00 56.03 288 PRO A O 1
ATOM 2188 N N . ALA A 1 289 ? -61.203 -1.884 14.444 1.00 63.88 289 ALA A N 1
ATOM 2189 C CA . ALA A 1 289 ? -62.542 -2.142 14.917 1.00 63.88 289 ALA A CA 1
ATOM 2190 C C . ALA A 1 289 ? -63.516 -1.610 13.862 1.00 63.88 289 ALA A C 1
ATOM 2192 O O . ALA A 1 289 ? -63.503 -0.407 13.593 1.00 63.88 289 ALA A O 1
ATOM 2193 N N . ARG A 1 290 ? -64.391 -2.520 13.413 1.00 53.81 290 ARG A N 1
ATOM 2194 C CA . ARG A 1 290 ? -65.606 -2.354 12.593 1.00 53.81 290 ARG A CA 1
ATOM 2195 C C . ARG A 1 290 ? -65.438 -2.664 11.112 1.00 53.81 290 ARG A C 1
ATOM 2197 O O . ARG A 1 290 ? -64.700 -1.938 10.419 1.00 53.81 290 ARG A O 1
#

pLDDT: mean 92.35, std 10.01, range [53.81, 98.56]

Foldseek 3Di:
DPLQVLLQVLLQVLLQLVVCLLLLLLQQNDPGNVVSQVCNVQPHCLQQLHARSVVCSCLPVVQPLVQPLPPPRRPLLVVLVVLPLAFPQDPVSLVSSLQVLQDPNNLVVLVVNSCCRQCDDPCNPVSVVSNVVVLVVLCVVPNPSSSVRNPVSSSRHRNVSLQSLLSLQQFPNQPQDQDDDQQLLRLLSTGEAEQPPPPVVLVVNCSGRQPQCSNLSSQCSNPVNDGSVCSVVCQVPPRDGRPQYAHADPDDPSHSSNSSVVSSHVVVVVVVVVVVVVVVVVPPPPDPDD

Sequence (290 aa):
MPPAPAAAAGAVKLRHLQEVSHFAVHGVLTRGARAGNVLCEAAVHVPLGFASVPLRRRRHVREHHPNATVAGADPNLRELHEAGLRAGVTGAGFLRALLFPLTPTGIAATVRGIADNVLNGTRRWWRVAGFVAVPAAIMAAGGWQAALFGYAVPRLLLYPQLAWMSLLVEHRWWDAEPVPGPPAVVEAARCLRLYPDNAASALLARGTWLPYGDLYHYAHSAHPAVRWNYLPVLEQNILGTPAYTPAALMLGDDAVVRRHFRALMTRREAASGAAEGAAARGGSRVRPAR

Organism: NCBI:txid887462